Protein AF-A0A1F3E3X4-F1 (afdb_monomer)

Structure (mmCIF, N/CA/C/O backbone):
data_AF-A0A1F3E3X4-F1
#
_entry.id   AF-A0A1F3E3X4-F1
#
loop_
_atom_site.group_PDB
_atom_site.id
_atom_site.type_symbol
_atom_site.label_atom_id
_atom_site.label_alt_id
_atom_site.label_comp_id
_atom_site.label_asym_id
_atom_site.label_entity_id
_atom_site.label_seq_id
_atom_site.pdbx_PDB_ins_code
_atom_site.Cartn_x
_atom_site.Cartn_y
_atom_site.Cartn_z
_atom_site.occupancy
_atom_site.B_iso_or_equiv
_atom_site.auth_seq_id
_atom_site.auth_comp_id
_atom_site.auth_asym_id
_atom_site.auth_atom_id
_atom_site.pdbx_PDB_model_num
ATOM 1 N N . MET A 1 1 ? -27.589 -18.736 12.917 1.00 36.03 1 MET A N 1
ATOM 2 C CA . MET A 1 1 ? -27.464 -18.218 14.296 1.00 36.03 1 MET A CA 1
ATOM 3 C C . MET A 1 1 ? -26.265 -17.295 14.308 1.00 36.03 1 MET A C 1
ATOM 5 O O . MET A 1 1 ? -25.183 -17.767 13.991 1.00 36.03 1 MET A O 1
ATOM 9 N N . LYS A 1 2 ? -26.449 -15.995 14.564 1.00 39.72 2 LYS A N 1
ATOM 10 C CA . LYS A 1 2 ? -25.313 -15.118 14.864 1.00 39.72 2 LYS A CA 1
ATOM 11 C C . LYS A 1 2 ? -24.819 -15.546 16.242 1.00 39.72 2 LYS A C 1
ATOM 13 O O . LYS A 1 2 ? -25.616 -15.547 17.173 1.00 39.72 2 LYS A O 1
ATOM 18 N N . ALA A 1 3 ? -23.585 -16.025 16.343 1.00 43.12 3 ALA A N 1
ATOM 19 C CA . ALA A 1 3 ? -22.965 -16.178 17.647 1.00 43.12 3 ALA A CA 1
ATOM 20 C C . ALA A 1 3 ? -22.814 -14.764 18.213 1.00 43.12 3 ALA A C 1
ATOM 22 O O . ALA A 1 3 ? -22.179 -13.919 17.580 1.00 43.12 3 ALA A O 1
ATOM 23 N N . ASP A 1 4 ? -23.469 -14.491 19.338 1.00 48.97 4 ASP A N 1
ATOM 24 C CA . ASP A 1 4 ? -23.281 -13.240 20.059 1.00 48.97 4 ASP A CA 1
ATOM 25 C C . ASP A 1 4 ? -21.804 -13.159 20.463 1.00 48.97 4 ASP A C 1
ATOM 27 O O . ASP A 1 4 ? -21.292 -14.023 21.180 1.00 48.97 4 ASP A O 1
ATOM 31 N N . LEU A 1 5 ? -21.100 -12.158 19.928 1.00 51.53 5 LEU A N 1
ATOM 32 C CA . LEU A 1 5 ? -19.709 -11.888 20.276 1.00 51.53 5 LEU A CA 1
ATOM 33 C C . LEU A 1 5 ? -19.621 -11.648 21.795 1.00 51.53 5 LEU A C 1
ATOM 35 O O . LEU A 1 5 ? -20.484 -10.960 22.351 1.00 51.53 5 LEU A O 1
ATOM 39 N N . PRO A 1 6 ? -18.614 -12.204 22.492 1.00 56.31 6 PRO A N 1
ATOM 40 C CA . PRO A 1 6 ? -18.482 -12.016 23.929 1.00 56.31 6 PRO A CA 1
ATOM 41 C C . PRO A 1 6 ? -18.397 -10.522 24.269 1.00 56.31 6 PRO A C 1
ATOM 43 O O . PRO A 1 6 ? -17.743 -9.750 23.572 1.00 56.31 6 PRO A O 1
ATOM 46 N N . ILE A 1 7 ? -19.039 -10.141 25.379 1.00 54.72 7 ILE A N 1
ATOM 47 C CA . ILE A 1 7 ? -19.334 -8.761 25.822 1.00 54.72 7 ILE A CA 1
ATOM 48 C C . ILE A 1 7 ? -18.086 -7.850 25.965 1.00 54.72 7 ILE A C 1
ATOM 50 O O . ILE A 1 7 ? -18.237 -6.654 26.166 1.00 54.72 7 ILE A O 1
ATOM 54 N N . ASN A 1 8 ? -16.863 -8.368 25.800 1.00 57.41 8 ASN A N 1
ATOM 55 C CA . ASN A 1 8 ? -15.607 -7.606 25.800 1.00 57.41 8 ASN A CA 1
ATOM 56 C C . ASN A 1 8 ? -14.571 -8.192 24.815 1.00 57.41 8 ASN A C 1
ATOM 58 O O . ASN A 1 8 ? -13.443 -8.502 25.206 1.00 57.41 8 ASN A O 1
ATOM 62 N N . PHE A 1 9 ? -14.941 -8.414 23.552 1.00 67.38 9 PHE A N 1
ATOM 63 C CA . PHE A 1 9 ? -13.956 -8.778 22.532 1.00 67.38 9 PHE A CA 1
ATOM 64 C C . PHE A 1 9 ? -13.091 -7.561 22.157 1.00 67.38 9 PHE A C 1
ATOM 66 O O . PHE A 1 9 ? -13.622 -6.490 21.870 1.00 67.38 9 PHE A O 1
ATOM 73 N N . VAL A 1 10 ? -11.763 -7.730 22.172 1.00 73.56 10 VAL A N 1
ATOM 74 C CA . VAL A 1 10 ? -10.796 -6.699 21.774 1.00 73.56 10 VAL A CA 1
ATOM 75 C C . VAL A 1 10 ? -9.805 -7.289 20.779 1.00 73.56 10 VAL A C 1
ATOM 77 O O . VAL A 1 10 ? -9.118 -8.258 21.113 1.00 73.56 10 VAL A O 1
ATOM 80 N N . LEU A 1 11 ? -9.682 -6.681 19.595 1.00 77.31 11 LEU A N 1
ATOM 81 C CA . LEU A 1 11 ? -8.619 -7.014 18.644 1.00 77.31 11 LEU A CA 1
ATOM 82 C C . LEU A 1 11 ? -7.262 -6.673 19.276 1.00 77.31 11 LEU A C 1
ATOM 84 O O . LEU A 1 11 ? -6.931 -5.508 19.493 1.00 77.31 11 LEU A O 1
ATOM 88 N N . LYS A 1 12 ? -6.472 -7.696 19.605 1.00 74.94 12 LYS A N 1
ATOM 89 C CA . LYS A 1 12 ? -5.138 -7.527 20.196 1.00 74.94 12 LYS A CA 1
ATOM 90 C C . LYS A 1 12 ? -4.088 -7.444 19.099 1.00 74.94 12 LYS A C 1
ATOM 92 O O . LYS A 1 12 ? -3.428 -8.432 18.798 1.00 74.94 12 LYS A O 1
ATOM 97 N N . ILE A 1 13 ? -3.925 -6.255 18.532 1.00 83.19 13 ILE A N 1
ATOM 98 C CA . ILE A 1 13 ? -2.833 -5.959 17.606 1.00 83.19 13 ILE A CA 1
ATOM 99 C C . ILE A 1 13 ? -1.936 -4.912 18.256 1.00 83.19 13 ILE A C 1
ATOM 101 O O . ILE A 1 13 ? -2.349 -3.776 18.472 1.00 83.19 13 ILE A O 1
ATOM 105 N N . SER A 1 14 ? -0.718 -5.315 18.616 1.00 77.31 14 SER A N 1
ATOM 106 C CA . SER A 1 14 ? 0.251 -4.440 19.286 1.00 77.31 14 SER A CA 1
ATOM 107 C C . SER A 1 14 ? 1.382 -4.005 18.360 1.00 77.31 14 SER A C 1
ATOM 109 O O . SER A 1 14 ? 1.980 -2.946 18.557 1.00 77.31 14 SER A O 1
ATOM 111 N N . LYS A 1 15 ? 1.680 -4.825 17.349 1.00 90.75 15 LYS A N 1
ATOM 112 C CA . LYS A 1 15 ? 2.747 -4.626 16.373 1.00 90.75 15 LYS A CA 1
ATOM 113 C C . LYS A 1 15 ? 2.302 -5.110 14.999 1.00 90.75 15 LYS A C 1
ATOM 115 O O . LYS A 1 15 ? 1.415 -5.949 14.880 1.00 90.75 15 LYS A O 1
ATOM 120 N N . ILE A 1 16 ? 2.983 -4.634 13.961 1.00 94.88 16 ILE A N 1
ATOM 121 C CA . ILE A 1 16 ? 2.741 -5.063 12.576 1.00 94.88 16 ILE A CA 1
ATOM 122 C C . ILE A 1 16 ? 3.018 -6.573 12.422 1.00 94.88 16 ILE A C 1
ATOM 124 O O . ILE A 1 16 ? 2.284 -7.291 11.757 1.00 94.88 16 ILE A O 1
ATOM 128 N N . GLU A 1 17 ? 4.038 -7.117 13.091 1.00 94.31 17 GLU A N 1
ATOM 129 C CA . GLU A 1 17 ? 4.324 -8.560 13.018 1.00 94.31 17 GLU A CA 1
ATOM 130 C C . GLU A 1 17 ? 3.209 -9.473 13.573 1.00 94.31 17 GLU A C 1
ATOM 132 O O . GLU A 1 17 ? 3.182 -10.664 13.249 1.00 94.31 17 GLU A O 1
ATOM 137 N N . ASP A 1 18 ? 2.279 -8.938 14.372 1.00 90.69 18 ASP A N 1
ATOM 138 C CA . ASP A 1 18 ? 1.168 -9.712 14.943 1.00 90.69 18 ASP A CA 1
ATOM 139 C C . ASP A 1 18 ? 0.136 -10.096 13.865 1.00 90.69 18 ASP A C 1
ATOM 141 O O . ASP A 1 18 ? -0.554 -11.107 13.999 1.00 90.69 18 ASP A O 1
ATOM 145 N N . GLY A 1 19 ? 0.055 -9.305 12.788 1.00 91.00 19 GLY A N 1
ATOM 146 C CA . GLY A 1 19 ? -1.008 -9.359 11.787 1.00 91.00 19 GLY A CA 1
ATOM 147 C C . GLY A 1 19 ? -0.568 -9.720 10.367 1.00 91.00 19 GLY A C 1
ATOM 148 O O . GLY A 1 19 ? -1.348 -9.545 9.436 1.00 91.00 19 GLY A O 1
ATOM 149 N N . LEU A 1 20 ? 0.675 -10.163 10.153 1.00 95.25 20 LEU A N 1
ATOM 150 C CA . LEU A 1 20 ? 1.173 -10.400 8.790 1.00 95.25 20 LEU A CA 1
ATOM 151 C C . LEU A 1 20 ? 0.332 -11.448 8.041 1.00 95.25 20 LEU A C 1
ATOM 153 O O . LEU A 1 20 ? -0.065 -12.442 8.660 1.00 95.25 20 LEU A O 1
ATOM 157 N N . PRO A 1 21 ? 0.105 -11.272 6.725 1.00 96.19 21 PRO A N 1
ATOM 158 C CA . PRO A 1 21 ? -0.721 -12.187 5.955 1.00 96.19 21 PRO A CA 1
ATOM 159 C C . PRO A 1 21 ? -0.115 -13.587 5.902 1.00 96.19 21 PRO A C 1
ATOM 161 O O . PRO A 1 21 ? 1.104 -13.761 5.807 1.00 96.19 21 PRO A O 1
ATOM 164 N N . LYS A 1 22 ? -0.975 -14.599 5.890 1.00 95.12 22 LYS A N 1
ATOM 165 C CA . LYS A 1 22 ? -0.607 -15.972 5.561 1.00 95.12 22 LYS A CA 1
ATOM 166 C C . LYS A 1 22 ? -0.799 -16.197 4.065 1.00 95.12 22 LYS A C 1
ATOM 168 O O . LYS A 1 22 ? -1.782 -15.771 3.470 1.00 95.12 22 LYS A O 1
ATOM 173 N N . THR A 1 23 ? 0.159 -16.876 3.444 1.00 92.38 23 THR A N 1
ATOM 174 C CA . THR A 1 23 ? 0.123 -17.231 2.020 1.00 92.38 23 THR A CA 1
ATOM 175 C C . THR A 1 23 ? 0.889 -18.526 1.770 1.00 92.38 23 THR A C 1
ATOM 177 O O . THR A 1 23 ? 1.570 -19.042 2.657 1.00 92.38 23 THR A O 1
ATOM 180 N N . LYS A 1 24 ? 0.747 -19.080 0.565 1.00 88.62 24 LYS A N 1
ATOM 181 C CA . LYS A 1 24 ? 1.481 -20.271 0.115 1.00 88.62 24 LYS A CA 1
ATOM 182 C C . LYS A 1 24 ? 2.910 -19.948 -0.323 1.00 88.62 24 LYS A C 1
ATOM 184 O O . LYS A 1 24 ? 3.743 -20.850 -0.353 1.00 88.62 24 LYS A O 1
ATOM 189 N N . PHE A 1 25 ? 3.182 -18.696 -0.683 1.00 85.00 25 PHE A N 1
ATOM 190 C CA . PHE A 1 25 ? 4.500 -18.257 -1.130 1.00 85.00 25 PHE A CA 1
ATOM 191 C C . PHE A 1 25 ? 5.390 -17.938 0.071 1.00 85.00 25 PHE A C 1
ATOM 193 O O . PHE A 1 25 ? 4.921 -17.448 1.094 1.00 85.00 25 PHE A O 1
ATOM 200 N N . THR A 1 26 ? 6.681 -18.235 -0.035 1.00 88.50 26 THR A N 1
ATOM 201 C CA . THR A 1 26 ? 7.661 -17.873 0.997 1.00 88.50 26 THR A CA 1
ATOM 202 C C . THR A 1 26 ? 8.659 -16.913 0.376 1.00 88.50 26 THR A C 1
ATOM 204 O O . THR A 1 26 ? 9.641 -17.331 -0.227 1.00 88.50 26 THR A O 1
ATOM 207 N N . HIS A 1 27 ? 8.360 -15.626 0.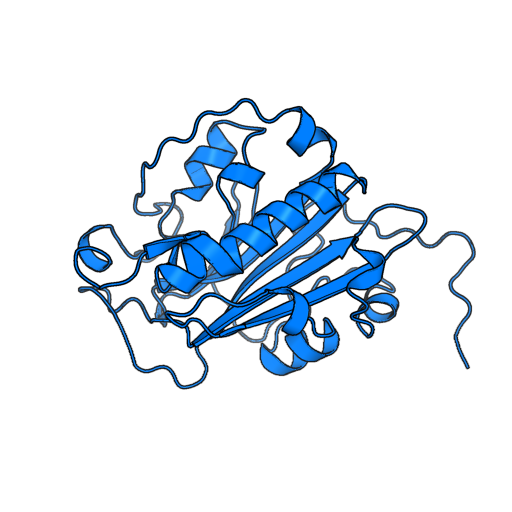498 1.00 96.12 27 HIS A N 1
ATOM 208 C CA . HIS A 1 27 ? 9.183 -14.526 0.011 1.00 96.12 27 HIS A CA 1
ATOM 209 C C . HIS A 1 27 ? 9.832 -13.776 1.178 1.00 96.12 27 HIS A C 1
ATOM 211 O O . HIS A 1 27 ? 9.460 -13.960 2.342 1.00 96.12 27 HIS A O 1
ATOM 217 N N . GLN A 1 28 ? 10.847 -12.964 0.882 1.00 97.44 28 GLN A N 1
ATOM 218 C CA . GLN A 1 28 ? 11.591 -12.248 1.912 1.00 97.44 28 GLN A CA 1
ATOM 219 C C . GLN A 1 28 ? 10.684 -11.219 2.596 1.00 97.44 28 GLN A C 1
ATOM 221 O O . GLN A 1 28 ? 10.235 -10.270 1.960 1.00 97.44 28 GLN A O 1
ATOM 226 N N . ILE A 1 29 ? 10.471 -11.360 3.907 1.00 97.75 29 ILE A N 1
ATOM 227 C CA . ILE A 1 29 ? 9.815 -10.320 4.706 1.00 97.75 29 ILE A CA 1
ATOM 228 C C . ILE A 1 29 ? 10.873 -9.343 5.209 1.00 97.75 29 ILE A C 1
ATOM 230 O O . ILE A 1 29 ? 11.831 -9.744 5.874 1.00 97.75 29 ILE A O 1
ATOM 234 N N . VAL A 1 30 ? 10.683 -8.058 4.919 1.00 98.38 30 VAL A N 1
ATOM 235 C CA . VAL A 1 30 ? 11.562 -6.978 5.377 1.00 98.38 30 VAL A CA 1
ATOM 236 C C . VAL A 1 30 ? 10.795 -6.023 6.272 1.00 98.38 30 VAL A C 1
ATOM 238 O O . VAL A 1 30 ? 9.641 -5.681 6.006 1.00 98.38 30 VAL A O 1
ATOM 241 N N . LYS A 1 31 ? 11.447 -5.612 7.363 1.00 98.38 31 LYS A N 1
ATOM 242 C CA . LYS A 1 31 ? 10.890 -4.731 8.384 1.00 98.38 31 LYS A CA 1
ATOM 243 C C . LYS A 1 31 ? 11.595 -3.382 8.370 1.00 98.38 31 LYS A C 1
ATOM 245 O O . LYS A 1 31 ? 12.814 -3.322 8.500 1.00 98.38 31 LYS A O 1
ATOM 250 N N . TYR A 1 32 ? 10.788 -2.334 8.296 1.00 98.56 32 TYR A N 1
ATOM 251 C CA . TYR A 1 32 ? 11.182 -0.936 8.418 1.00 98.56 32 TYR A CA 1
ATOM 252 C C . TYR A 1 32 ? 10.574 -0.346 9.693 1.00 98.56 32 TYR A C 1
ATOM 254 O O . TYR A 1 32 ? 9.894 -1.043 10.455 1.00 98.56 32 TYR A O 1
ATOM 262 N N . GLU A 1 33 ? 10.802 0.941 9.946 1.00 98.00 33 GLU A N 1
ATOM 263 C CA . GLU A 1 33 ? 10.274 1.605 11.137 1.00 98.00 33 GLU A CA 1
ATOM 264 C C . GLU A 1 33 ? 8.741 1.680 11.121 1.00 98.00 33 GLU A C 1
ATOM 266 O O . GLU A 1 33 ? 8.094 1.421 12.135 1.00 98.00 33 GLU A O 1
ATOM 271 N N . GLY A 1 34 ? 8.158 2.027 9.969 1.00 97.81 34 GLY A N 1
ATOM 272 C CA . GLY A 1 34 ? 6.717 2.269 9.842 1.00 97.81 34 GLY A CA 1
ATOM 273 C C . GLY A 1 34 ? 5.907 1.144 9.199 1.00 97.81 34 GLY A C 1
ATOM 274 O O . GLY A 1 34 ? 4.682 1.162 9.282 1.00 97.81 34 GLY A O 1
ATOM 275 N N . PHE A 1 35 ? 6.554 0.187 8.535 1.00 98.75 35 PHE A N 1
ATOM 276 C CA . PHE A 1 35 ? 5.870 -0.837 7.746 1.00 98.75 35 PHE A CA 1
ATOM 277 C C . PHE A 1 35 ? 6.712 -2.106 7.591 1.00 98.75 35 PHE A C 1
ATOM 279 O O . PHE A 1 35 ? 7.911 -2.127 7.873 1.00 98.75 35 PHE A O 1
ATOM 286 N N . GLN A 1 36 ? 6.070 -3.173 7.130 1.00 98.75 36 GLN A N 1
ATOM 287 C CA . GLN A 1 36 ? 6.730 -4.385 6.651 1.00 98.75 36 GLN A CA 1
ATOM 288 C C . GLN A 1 36 ? 6.250 -4.701 5.238 1.00 98.75 36 GLN A C 1
ATOM 290 O O . GLN A 1 36 ? 5.148 -4.302 4.860 1.00 98.75 36 GLN A O 1
ATOM 295 N N . LEU A 1 37 ? 7.055 -5.425 4.467 1.00 98.56 37 LEU A N 1
ATOM 296 C CA . LEU A 1 37 ? 6.663 -5.937 3.155 1.00 98.56 37 LEU A CA 1
ATOM 297 C C . LEU A 1 37 ? 7.163 -7.362 2.940 1.00 98.56 37 LEU A C 1
ATOM 299 O O . LEU A 1 37 ? 8.153 -7.757 3.550 1.00 98.56 37 LEU A O 1
ATOM 303 N N . SER A 1 38 ? 6.488 -8.103 2.064 1.00 98.31 38 SER A N 1
ATOM 304 C CA . SER A 1 38 ? 6.972 -9.358 1.470 1.00 98.31 38 SER A CA 1
ATOM 305 C C . SER A 1 38 ? 7.469 -9.064 0.064 1.00 98.31 38 SER A C 1
ATOM 307 O O . SER A 1 38 ? 6.679 -8.5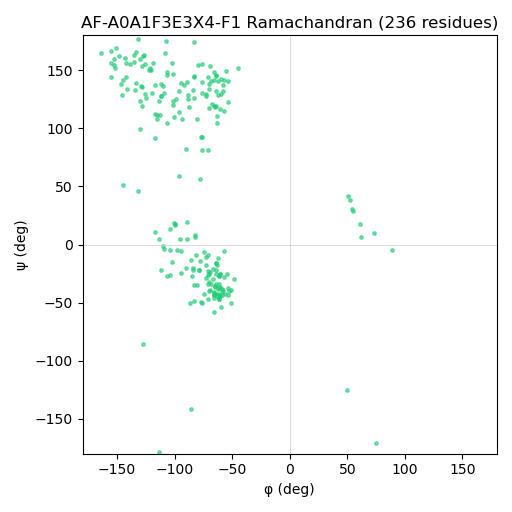75 -0.737 1.00 98.31 38 SER A O 1
ATOM 309 N N . TYR A 1 39 ? 8.743 -9.315 -0.240 1.00 98.44 39 TYR A N 1
ATOM 310 C CA . TYR A 1 39 ? 9.352 -8.958 -1.523 1.00 98.44 39 TYR A CA 1
ATOM 311 C C . TYR A 1 39 ? 9.427 -10.126 -2.505 1.00 98.44 39 TYR A C 1
ATOM 313 O O . TYR A 1 39 ? 10.023 -11.159 -2.204 1.00 98.44 39 TYR A O 1
ATOM 321 N N . ASN A 1 40 ? 8.877 -9.921 -3.698 1.00 97.38 40 ASN A N 1
ATOM 322 C CA . ASN A 1 40 ? 8.823 -10.895 -4.774 1.00 97.38 40 ASN A CA 1
ATOM 323 C C . ASN A 1 40 ? 9.805 -10.513 -5.885 1.00 97.38 40 ASN A C 1
ATOM 325 O O . ASN A 1 40 ? 9.536 -9.604 -6.675 1.00 97.38 40 ASN A O 1
ATOM 329 N N . GLU A 1 41 ? 10.927 -11.232 -5.935 1.00 96.69 41 GLU A N 1
ATOM 330 C CA . GLU A 1 41 ? 11.995 -11.032 -6.921 1.00 96.69 41 GLU A CA 1
ATOM 331 C C . GLU A 1 41 ? 11.484 -11.202 -8.359 1.00 96.69 41 GLU A C 1
ATOM 333 O O . GLU A 1 41 ? 11.775 -10.367 -9.205 1.00 96.69 41 GLU A O 1
ATOM 338 N N . GLU A 1 42 ? 10.624 -12.192 -8.635 1.00 95.56 42 GLU A N 1
ATOM 339 C CA . GLU A 1 42 ? 10.104 -12.441 -9.993 1.00 95.56 42 GLU A CA 1
ATOM 340 C C . GLU A 1 42 ? 9.324 -11.251 -10.570 1.00 95.56 42 GLU A C 1
ATOM 342 O O . GLU A 1 42 ? 9.194 -11.111 -11.787 1.00 95.56 42 GLU A O 1
ATOM 347 N N . ASN A 1 43 ? 8.767 -10.406 -9.701 1.00 97.31 43 ASN A N 1
ATOM 348 C CA . ASN A 1 43 ? 8.007 -9.227 -10.098 1.00 97.31 43 ASN A CA 1
ATOM 349 C C . ASN A 1 43 ? 8.743 -7.911 -9.806 1.00 97.31 43 ASN A C 1
ATOM 351 O O . ASN A 1 43 ? 8.211 -6.847 -10.143 1.00 97.31 43 ASN A O 1
ATOM 355 N N . GLU A 1 44 ? 9.921 -7.963 -9.178 1.00 98.12 44 GLU A N 1
ATOM 356 C CA . GLU A 1 44 ? 10.697 -6.810 -8.705 1.00 98.12 44 GLU A CA 1
ATOM 357 C C . GLU A 1 44 ? 9.910 -5.861 -7.774 1.00 98.12 44 GLU A C 1
ATOM 359 O O . GLU A 1 44 ? 10.158 -4.652 -7.723 1.00 98.12 44 GLU A O 1
ATOM 364 N N . GLN A 1 45 ? 8.934 -6.392 -7.027 1.00 98.31 45 GLN A N 1
ATOM 365 C CA . GLN A 1 45 ? 7.956 -5.632 -6.233 1.00 98.31 45 GLN A CA 1
ATOM 366 C C . GLN A 1 45 ? 7.535 -6.389 -4.973 1.00 98.31 45 GLN A C 1
ATOM 368 O O . GLN A 1 45 ? 7.674 -7.605 -4.891 1.00 98.31 45 GLN A O 1
ATOM 373 N N . ALA A 1 46 ? 6.945 -5.690 -4.001 1.00 98.38 46 ALA A N 1
ATOM 374 C CA . ALA A 1 46 ? 6.307 -6.368 -2.880 1.00 98.38 46 ALA A CA 1
ATOM 375 C C . ALA A 1 46 ? 5.036 -7.131 -3.308 1.00 98.38 46 ALA A C 1
ATOM 377 O O . ALA A 1 46 ? 4.238 -6.608 -4.082 1.00 98.38 46 ALA A O 1
ATOM 378 N N . ASP A 1 47 ? 4.802 -8.322 -2.749 1.00 98.19 47 ASP A N 1
ATOM 379 C CA . ASP A 1 47 ? 3.505 -9.015 -2.814 1.00 98.19 47 ASP A CA 1
ATOM 380 C C . ASP A 1 47 ? 2.433 -8.236 -2.043 1.00 98.19 47 ASP A C 1
ATOM 382 O O . ASP A 1 47 ? 1.293 -8.073 -2.476 1.00 98.19 47 ASP A O 1
ATOM 386 N N . TRP A 1 48 ? 2.826 -7.761 -0.863 1.00 98.50 48 TRP A N 1
ATOM 387 C CA . TRP A 1 48 ? 2.025 -6.962 0.043 1.00 98.50 48 TRP A CA 1
ATOM 388 C C . TRP A 1 48 ? 2.942 -6.133 0.936 1.00 98.50 48 TRP A C 1
ATOM 390 O O . TRP A 1 48 ? 4.093 -6.481 1.206 1.00 98.50 48 TRP A O 1
ATOM 400 N N . THR A 1 49 ? 2.382 -5.046 1.436 1.00 98.88 49 THR A N 1
ATOM 401 C CA . THR A 1 49 ? 2.909 -4.222 2.517 1.00 98.88 49 THR A CA 1
ATOM 402 C C . THR A 1 49 ? 1.884 -4.201 3.645 1.00 98.88 49 THR A C 1
ATOM 404 O O . THR A 1 49 ? 0.688 -4.339 3.383 1.00 98.88 49 THR A O 1
ATOM 407 N N . ALA A 1 50 ? 2.340 -4.059 4.885 1.00 98.75 50 ALA A N 1
ATOM 408 C CA . ALA A 1 50 ? 1.505 -3.980 6.076 1.00 98.75 50 ALA A CA 1
ATOM 409 C C . ALA A 1 50 ? 1.986 -2.838 6.975 1.00 98.75 50 ALA A C 1
ATOM 411 O O . ALA A 1 50 ? 3.184 -2.723 7.248 1.00 98.75 50 ALA A O 1
ATOM 412 N N . TYR A 1 51 ? 1.062 -2.005 7.450 1.00 98.62 51 TYR A N 1
ATOM 413 C CA . TYR A 1 51 ? 1.368 -0.915 8.373 1.00 98.62 51 TYR A CA 1
ATOM 414 C C . TYR A 1 51 ? 0.177 -0.550 9.257 1.00 98.62 51 TYR A C 1
ATOM 416 O O . TYR A 1 51 ? -0.974 -0.844 8.935 1.00 98.62 51 TYR A O 1
ATOM 424 N N . ILE A 1 52 ? 0.469 0.105 10.381 1.00 97.88 52 ILE A N 1
ATOM 425 C CA . ILE A 1 52 ? -0.540 0.666 11.282 1.00 97.88 52 ILE A CA 1
ATOM 426 C C . ILE A 1 52 ? -0.488 2.184 11.162 1.00 97.88 52 ILE A C 1
ATOM 428 O O . ILE A 1 52 ? 0.580 2.783 11.278 1.00 97.88 52 ILE A O 1
ATOM 432 N N . LEU A 1 53 ? -1.647 2.804 10.963 1.00 97.69 53 LEU A N 1
ATOM 433 C CA . LEU A 1 53 ? -1.802 4.249 10.907 1.00 97.69 53 LEU A CA 1
ATOM 434 C C . LEU A 1 53 ? -2.700 4.709 12.053 1.00 97.69 53 LEU A C 1
ATOM 436 O O . LEU A 1 53 ? -3.894 4.416 12.075 1.00 97.69 53 LEU A O 1
ATOM 440 N N . THR A 1 54 ? -2.121 5.438 13.005 1.00 97.06 54 THR A N 1
ATOM 441 C CA . THR A 1 54 ? -2.853 5.929 14.180 1.00 97.06 54 THR A CA 1
ATOM 442 C C . THR A 1 54 ? -3.204 7.405 14.059 1.00 97.06 54 THR A C 1
ATOM 444 O O . THR A 1 54 ? -2.502 8.197 13.420 1.00 97.06 54 THR A O 1
ATOM 447 N N . LYS A 1 55 ? -4.237 7.826 14.784 1.00 96.75 55 LYS A N 1
ATOM 448 C CA . LYS A 1 55 ? -4.590 9.236 14.961 1.00 96.75 55 LYS A CA 1
ATOM 449 C C . LYS A 1 55 ? -3.419 10.074 15.466 1.00 96.75 55 LYS A C 1
ATOM 451 O O . LYS A 1 55 ? -3.253 11.226 15.059 1.00 96.75 55 LYS A O 1
ATOM 456 N N . GLN A 1 56 ? -2.603 9.512 16.358 1.00 96.62 56 GLN A N 1
ATOM 457 C CA . GLN A 1 56 ? -1.437 10.201 16.905 1.00 96.62 56 GLN A CA 1
ATOM 458 C C . GLN A 1 56 ? -0.345 10.398 15.846 1.00 96.62 56 GLN A C 1
ATOM 460 O O . GLN A 1 56 ? 0.250 11.474 15.787 1.00 96.62 56 GLN A O 1
ATOM 465 N N . MET A 1 57 ? -0.124 9.408 14.978 1.00 97.25 57 MET A N 1
ATOM 466 C CA . MET A 1 57 ? 0.779 9.528 13.830 1.00 97.25 57 MET A CA 1
ATOM 467 C C . MET A 1 57 ? 0.317 10.631 12.870 1.00 97.25 57 MET A C 1
ATOM 469 O O . MET A 1 57 ? 1.121 11.476 12.479 1.00 97.25 57 MET A O 1
ATOM 473 N N . ILE A 1 58 ? -0.986 10.717 12.572 1.00 97.19 58 ILE A N 1
ATOM 474 C CA . ILE A 1 58 ? -1.510 11.817 11.747 1.00 97.19 58 ILE A CA 1
ATOM 475 C C . ILE A 1 58 ? -1.266 13.178 12.412 1.00 97.19 58 ILE A C 1
ATOM 477 O O . ILE A 1 58 ? -0.748 14.091 11.768 1.00 97.19 58 ILE A O 1
ATOM 481 N N . LYS A 1 59 ? -1.556 13.318 13.712 1.00 96.19 59 LYS A N 1
ATOM 482 C CA . LYS A 1 59 ? -1.317 14.569 14.457 1.00 96.19 59 LYS A CA 1
ATOM 483 C C . LYS A 1 59 ? 0.157 14.979 14.497 1.00 96.19 59 LYS A C 1
ATOM 485 O O . LYS A 1 59 ? 0.452 16.170 14.464 1.00 96.19 59 LYS A O 1
ATOM 490 N N . ASN A 1 60 ? 1.069 14.012 14.534 1.00 94.75 60 ASN A N 1
ATOM 491 C CA . ASN A 1 60 ? 2.513 14.235 14.606 1.00 94.75 60 ASN A CA 1
ATOM 492 C C . ASN A 1 60 ? 3.185 14.357 13.224 1.00 94.75 60 ASN A C 1
ATOM 494 O O . ASN A 1 60 ? 4.398 14.200 13.118 1.00 94.75 60 ASN A O 1
ATOM 498 N N . SER A 1 61 ? 2.425 14.645 12.164 1.00 92.62 61 SER A N 1
ATOM 499 C CA . SER A 1 61 ? 2.915 14.689 10.782 1.00 92.62 61 SER A CA 1
ATOM 500 C C . SER A 1 61 ? 3.828 15.890 10.481 1.00 92.62 61 SER A C 1
ATOM 502 O O . SER A 1 61 ? 3.388 16.886 9.904 1.00 92.62 61 SER A O 1
ATOM 504 N N . THR A 1 62 ? 5.110 15.798 10.840 1.00 95.00 62 THR A N 1
ATOM 505 C CA . THR A 1 62 ? 6.095 16.892 10.733 1.00 95.00 62 THR A CA 1
ATOM 506 C C . THR A 1 62 ? 7.194 16.659 9.695 1.00 95.00 62 THR A C 1
ATOM 508 O O . THR A 1 62 ? 7.774 17.631 9.203 1.00 95.00 62 THR A O 1
ATOM 511 N N . ALA A 1 63 ? 7.465 15.407 9.316 1.00 96.12 63 ALA A N 1
ATOM 512 C CA . ALA A 1 63 ? 8.537 15.071 8.387 1.00 96.12 63 ALA A CA 1
ATOM 513 C C . ALA A 1 63 ? 8.297 15.662 6.987 1.00 96.12 63 ALA A C 1
ATOM 515 O O . ALA A 1 63 ? 7.167 15.766 6.486 1.00 96.12 63 ALA A O 1
ATOM 516 N N . LYS A 1 64 ? 9.396 16.054 6.335 1.00 95.00 64 LYS A N 1
ATOM 517 C CA . LYS A 1 64 ? 9.385 16.634 4.990 1.00 95.00 64 LYS A CA 1
ATOM 518 C C . LYS A 1 64 ? 9.669 15.570 3.943 1.00 95.00 64 LYS A C 1
ATOM 520 O O . LYS A 1 64 ? 10.651 14.841 4.041 1.00 95.00 64 LYS A O 1
ATOM 525 N N . ARG A 1 65 ? 8.833 15.553 2.906 1.00 95.44 65 ARG A N 1
ATOM 526 C CA . ARG A 1 65 ? 8.976 14.671 1.745 1.00 95.44 65 ARG A CA 1
ATOM 527 C C . ARG A 1 65 ? 10.337 14.886 1.074 1.00 95.44 65 ARG A C 1
ATOM 529 O O . ARG A 1 65 ? 10.711 16.031 0.832 1.00 95.44 65 ARG A O 1
ATOM 536 N N . LYS A 1 66 ? 11.050 13.794 0.780 1.00 90.00 66 LYS A N 1
ATOM 537 C CA . LYS A 1 66 ? 12.413 13.830 0.220 1.00 90.00 66 LYS A CA 1
ATOM 538 C C . LYS A 1 66 ? 12.496 13.510 -1.272 1.00 90.00 66 LYS A C 1
ATOM 540 O O . LYS A 1 66 ? 13.439 13.956 -1.915 1.00 90.00 66 LYS A O 1
ATOM 545 N N . ASP A 1 67 ? 11.544 12.745 -1.815 1.00 95.00 67 ASP A N 1
ATOM 546 C CA . ASP A 1 67 ? 11.537 12.319 -3.227 1.00 95.00 67 ASP A CA 1
ATOM 547 C C . ASP A 1 67 ? 12.836 11.610 -3.672 1.00 95.00 67 ASP A C 1
ATOM 549 O O . ASP A 1 67 ? 13.230 11.646 -4.838 1.00 95.00 67 ASP A O 1
ATOM 553 N N . ASN A 1 68 ? 13.493 10.917 -2.736 1.00 97.56 68 ASN A N 1
ATOM 554 C CA . ASN A 1 68 ? 14.777 10.234 -2.906 1.00 97.56 68 ASN A CA 1
ATOM 555 C C . ASN A 1 68 ? 14.607 8.736 -3.212 1.00 97.56 68 ASN A C 1
ATOM 557 O O . ASN A 1 68 ? 15.102 7.873 -2.481 1.00 97.56 68 ASN A O 1
ATOM 561 N N . PHE A 1 69 ? 13.910 8.442 -4.313 1.00 98.56 69 PHE A N 1
ATOM 562 C CA . PHE A 1 69 ? 13.723 7.077 -4.813 1.00 98.56 69 PHE A CA 1
ATOM 563 C C . PHE A 1 69 ? 15.067 6.364 -4.992 1.00 98.56 69 PHE A C 1
ATOM 565 O O . PHE A 1 69 ? 15.928 6.858 -5.730 1.00 98.56 69 PHE A O 1
ATOM 572 N N . ARG A 1 70 ? 15.252 5.221 -4.325 1.00 98.44 70 ARG A N 1
ATOM 573 C CA . ARG A 1 70 ? 16.528 4.490 -4.308 1.00 98.44 70 ARG A CA 1
ATOM 574 C C . ARG A 1 70 ? 16.329 2.994 -4.115 1.00 98.44 70 ARG A C 1
ATOM 576 O O . ARG A 1 70 ? 15.359 2.574 -3.493 1.00 98.44 70 ARG A O 1
ATOM 583 N N . GLU A 1 71 ? 17.265 2.218 -4.643 1.00 98.44 71 GLU A N 1
ATOM 584 C CA . GLU A 1 71 ? 17.323 0.771 -4.434 1.00 98.44 71 GLU A CA 1
ATOM 585 C C . GLU A 1 71 ? 17.345 0.435 -2.942 1.00 98.44 71 GLU A C 1
ATOM 587 O O . GLU A 1 71 ? 17.856 1.206 -2.117 1.00 98.44 71 GLU A O 1
ATOM 592 N N . ASP A 1 72 ? 16.787 -0.721 -2.607 1.00 98.25 72 ASP A N 1
ATOM 593 C CA . ASP A 1 72 ? 16.691 -1.173 -1.230 1.00 98.25 72 ASP A CA 1
ATOM 594 C C . ASP A 1 72 ? 17.766 -2.204 -0.902 1.00 98.25 72 ASP A C 1
ATOM 596 O O . ASP A 1 72 ? 17.711 -3.351 -1.332 1.00 98.25 72 ASP A O 1
ATOM 600 N N . LYS A 1 73 ? 18.733 -1.802 -0.078 1.00 97.50 73 LYS A N 1
ATOM 601 C CA . LYS A 1 73 ? 19.849 -2.667 0.327 1.00 97.50 73 LYS A CA 1
ATOM 602 C C . LYS A 1 73 ? 19.465 -3.740 1.348 1.00 97.50 73 LYS A C 1
ATOM 604 O O . LYS A 1 73 ? 20.318 -4.545 1.708 1.00 97.50 73 LYS A O 1
ATOM 609 N N . ASN A 1 74 ? 18.235 -3.719 1.862 1.00 97.75 74 ASN A N 1
ATOM 610 C CA . ASN A 1 74 ? 17.735 -4.754 2.765 1.00 97.75 74 ASN A CA 1
ATOM 611 C C . ASN A 1 74 ? 17.159 -5.951 2.002 1.00 97.75 74 ASN A C 1
ATOM 613 O O . ASN A 1 74 ? 16.934 -6.998 2.607 1.00 97.75 74 ASN A O 1
ATOM 617 N N . ILE A 1 75 ? 16.926 -5.812 0.696 1.00 98.19 75 ILE A N 1
ATOM 618 C CA . ILE A 1 75 ? 16.556 -6.918 -0.182 1.00 98.19 75 ILE A CA 1
ATOM 619 C C . ILE A 1 75 ? 17.813 -7.743 -0.480 1.00 98.19 75 ILE A C 1
ATOM 621 O O . ILE A 1 75 ? 18.864 -7.187 -0.787 1.00 98.19 75 ILE A O 1
ATOM 625 N N . ILE A 1 76 ? 17.722 -9.068 -0.311 1.00 96.62 76 ILE A N 1
ATOM 626 C CA . ILE A 1 76 ? 18.862 -9.995 -0.473 1.00 96.62 76 ILE A CA 1
ATOM 627 C C . ILE A 1 76 ? 19.300 -10.081 -1.938 1.00 96.62 76 ILE A C 1
ATOM 629 O O . ILE A 1 76 ? 20.481 -10.281 -2.224 1.00 96.62 76 ILE A O 1
ATOM 633 N N . THR A 1 77 ? 18.326 -9.976 -2.835 1.00 93.56 77 THR A N 1
ATOM 634 C CA . THR A 1 77 ? 18.478 -10.011 -4.287 1.00 93.56 77 THR A CA 1
ATOM 635 C C . THR A 1 77 ? 18.796 -8.598 -4.781 1.00 93.56 77 THR A C 1
ATOM 637 O O . THR A 1 77 ? 19.522 -7.850 -4.126 1.00 93.56 77 THR A O 1
ATOM 640 N N . GLU A 1 78 ? 18.252 -8.206 -5.926 1.00 92.62 78 GLU A N 1
ATOM 641 C CA . GLU A 1 78 ? 18.224 -6.815 -6.359 1.00 92.62 78 GLU A CA 1
ATOM 642 C C . GLU A 1 78 ? 16.805 -6.246 -6.241 1.00 92.62 78 GLU A C 1
ATOM 644 O O . GLU A 1 78 ? 15.867 -6.945 -5.847 1.00 92.62 78 GLU A O 1
ATOM 649 N N . THR A 1 79 ? 16.683 -4.946 -6.517 1.00 97.12 79 THR A N 1
ATOM 650 C CA . THR A 1 79 ? 15.392 -4.288 -6.706 1.00 97.12 79 THR A CA 1
ATOM 651 C C . THR A 1 79 ? 15.369 -3.536 -8.025 1.00 97.12 79 THR A C 1
ATOM 653 O O . THR A 1 79 ? 16.410 -3.102 -8.527 1.00 97.12 79 THR A O 1
ATOM 656 N N . ALA A 1 80 ? 14.170 -3.208 -8.499 1.00 97.88 80 ALA A N 1
ATOM 657 C CA . ALA A 1 80 ? 13.960 -2.142 -9.468 1.00 97.88 80 ALA A CA 1
ATOM 658 C C . ALA A 1 80 ? 14.754 -0.871 -9.108 1.00 97.88 80 ALA A C 1
ATOM 660 O O . ALA A 1 80 ? 14.974 -0.546 -7.938 1.00 97.88 80 ALA A O 1
ATOM 661 N N . ASN A 1 81 ? 15.123 -0.086 -10.116 1.00 98.12 81 ASN A N 1
ATOM 662 C CA . ASN A 1 81 ? 15.793 1.195 -9.931 1.00 98.12 81 ASN A CA 1
ATOM 663 C C . ASN A 1 81 ? 15.137 2.312 -10.758 1.00 98.12 81 ASN A C 1
ATOM 665 O O . ASN A 1 81 ? 14.191 2.127 -11.526 1.00 98.12 81 ASN A O 1
ATOM 669 N N . ASN A 1 82 ? 15.642 3.536 -10.597 1.00 98.12 82 ASN A N 1
ATOM 670 C CA . ASN A 1 82 ? 15.087 4.708 -11.277 1.00 98.12 82 ASN A CA 1
ATOM 671 C C . ASN A 1 82 ? 15.146 4.629 -12.812 1.00 98.12 82 ASN A C 1
ATOM 673 O O . ASN A 1 82 ? 14.337 5.279 -13.479 1.00 98.12 82 ASN A O 1
ATOM 677 N N . ASN A 1 83 ? 16.097 3.885 -13.386 1.00 98.50 83 ASN A N 1
ATOM 678 C CA . ASN A 1 83 ? 16.203 3.744 -14.835 1.00 98.50 83 ASN A CA 1
ATOM 679 C C . ASN A 1 83 ? 15.098 2.855 -15.404 1.00 98.50 83 ASN A C 1
ATOM 681 O O . ASN A 1 83 ? 14.683 3.116 -16.531 1.00 98.50 83 ASN A O 1
ATOM 685 N N . ASP A 1 84 ? 14.577 1.894 -14.637 1.00 98.62 84 ASP A N 1
ATOM 686 C CA . ASP A 1 84 ? 13.486 1.027 -15.096 1.00 98.62 84 ASP A CA 1
ATOM 687 C C . ASP A 1 84 ? 12.193 1.811 -15.342 1.00 98.62 84 ASP A C 1
ATOM 689 O O . ASP A 1 84 ? 11.471 1.585 -16.312 1.00 98.62 84 ASP A O 1
ATOM 693 N N . TYR A 1 85 ? 11.949 2.825 -14.511 1.00 98.62 85 TYR A N 1
ATOM 694 C CA . TYR A 1 85 ? 10.778 3.695 -14.616 1.00 98.62 85 TYR A CA 1
ATOM 695 C C . TYR A 1 85 ? 10.963 4.841 -15.616 1.00 98.62 85 TYR A C 1
ATOM 697 O O . TYR A 1 85 ? 9.985 5.426 -16.094 1.00 98.62 85 TYR A O 1
ATOM 705 N N . LYS A 1 86 ? 12.204 5.197 -15.959 1.00 98.12 86 LYS A N 1
ATOM 706 C CA . LYS A 1 86 ? 12.504 6.354 -16.807 1.00 98.12 86 LYS A CA 1
ATOM 707 C C . LYS A 1 86 ? 11.925 6.164 -18.212 1.00 98.12 86 LYS A C 1
ATOM 709 O O . LYS A 1 86 ? 12.348 5.287 -18.951 1.00 98.12 86 LYS A O 1
ATOM 714 N N . LYS A 1 87 ? 11.014 7.061 -18.613 1.00 97.75 87 LYS A N 1
ATOM 715 C CA . LYS A 1 87 ? 10.297 7.025 -19.909 1.00 97.75 87 LYS A CA 1
ATOM 716 C C . LYS A 1 87 ? 9.439 5.763 -20.129 1.00 97.75 87 LYS A C 1
ATOM 718 O O . LYS A 1 87 ? 9.037 5.515 -21.258 1.00 97.75 87 LYS A O 1
ATOM 723 N N . SER A 1 88 ? 9.120 5.016 -19.072 1.00 98.19 88 SER A N 1
ATOM 724 C CA . SER A 1 88 ? 8.249 3.832 -19.148 1.00 98.19 88 SER A CA 1
ATOM 725 C C . SER A 1 88 ? 6.774 4.175 -19.402 1.00 98.19 88 SER A C 1
ATOM 727 O O . SER A 1 88 ? 6.017 3.339 -19.879 1.00 98.19 88 SER A O 1
ATOM 729 N N . GLY A 1 89 ? 6.361 5.405 -19.071 1.00 98.06 89 GLY A N 1
ATOM 730 C CA . GLY A 1 89 ? 4.953 5.816 -19.044 1.00 98.06 89 GLY A CA 1
ATOM 731 C C . GLY A 1 89 ? 4.261 5.581 -17.695 1.00 98.06 89 GLY A C 1
ATOM 732 O O . GLY A 1 89 ? 3.134 6.040 -17.522 1.00 98.06 89 GLY A O 1
ATOM 733 N N . PHE A 1 90 ? 4.943 4.949 -16.736 1.00 98.75 90 PHE A N 1
ATOM 734 C CA . PHE A 1 90 ? 4.436 4.665 -15.394 1.00 98.75 90 PHE A CA 1
ATOM 735 C C . PHE A 1 90 ? 5.072 5.569 -14.339 1.00 98.75 90 PHE A C 1
ATOM 737 O O . PHE A 1 90 ? 6.238 5.965 -14.433 1.00 98.75 90 PHE A O 1
ATOM 744 N N . ASP A 1 91 ? 4.298 5.863 -13.300 1.00 98.69 91 ASP A N 1
ATOM 745 C CA . ASP A 1 91 ? 4.806 6.455 -12.074 1.00 98.69 91 ASP A CA 1
ATOM 746 C C . ASP A 1 91 ? 5.452 5.390 -11.180 1.00 98.69 91 ASP A C 1
ATOM 748 O O . ASP A 1 91 ? 5.073 4.219 -11.199 1.00 98.69 91 ASP A O 1
ATOM 752 N N . ARG A 1 92 ? 6.380 5.839 -10.329 1.00 98.69 92 ARG A N 1
ATOM 753 C CA . ARG A 1 92 ? 6.821 5.102 -9.135 1.00 98.69 92 ARG A CA 1
ATOM 754 C C . ARG A 1 92 ? 5.733 5.235 -8.068 1.00 98.69 92 ARG A C 1
ATOM 756 O O . ARG A 1 92 ? 5.771 6.149 -7.238 1.00 98.69 92 ARG A O 1
ATOM 763 N N . GLY A 1 93 ? 4.705 4.401 -8.187 1.00 98.62 93 GLY A N 1
ATOM 764 C CA . GLY A 1 93 ? 3.565 4.377 -7.281 1.00 98.62 93 GLY A CA 1
ATOM 765 C C . GLY A 1 93 ? 3.957 3.773 -5.942 1.00 98.62 93 GLY A C 1
ATOM 766 O O . GLY A 1 93 ? 4.533 2.692 -5.913 1.00 98.62 93 GLY A O 1
ATOM 767 N N . HIS A 1 94 ? 3.669 4.469 -4.844 1.00 98.88 94 HIS A N 1
ATOM 768 C CA . HIS A 1 94 ? 3.951 3.944 -3.509 1.00 98.88 94 HIS A CA 1
ATOM 769 C C . HIS A 1 94 ? 2.903 2.888 -3.129 1.00 98.88 94 HIS A C 1
ATOM 771 O O . HIS A 1 94 ? 1.708 3.094 -3.358 1.00 98.88 94 HIS A O 1
ATOM 777 N N . LEU A 1 95 ? 3.331 1.797 -2.490 1.00 98.88 95 LEU A N 1
ATOM 778 C CA . LEU A 1 95 ? 2.418 0.875 -1.805 1.00 98.88 95 LEU A CA 1
ATOM 779 C C . LEU A 1 95 ? 2.091 1.401 -0.395 1.00 98.88 95 LEU A C 1
ATOM 781 O O . LEU A 1 95 ? 0.921 1.560 -0.043 1.00 98.88 95 LEU A O 1
ATOM 785 N N . VAL A 1 96 ? 3.120 1.787 0.362 1.00 98.88 96 VAL A N 1
ATOM 786 C CA . VAL A 1 96 ? 3.012 2.556 1.609 1.00 98.88 96 VAL A CA 1
ATOM 787 C C . VAL A 1 96 ? 3.224 4.044 1.309 1.00 98.88 96 VAL A C 1
ATOM 789 O O . VAL A 1 96 ? 4.334 4.430 0.921 1.00 98.88 96 VAL A O 1
ATOM 792 N N . PRO A 1 97 ? 2.207 4.909 1.476 1.00 98.62 97 PRO A N 1
ATOM 793 C CA . PRO A 1 97 ? 2.301 6.310 1.079 1.00 98.62 97 PRO A CA 1
ATOM 794 C C . PRO A 1 97 ? 3.253 7.096 1.988 1.00 98.62 97 PRO A C 1
ATOM 796 O O . PRO A 1 97 ? 3.113 7.090 3.209 1.00 98.62 97 PRO A O 1
ATOM 799 N N . ALA A 1 98 ? 4.151 7.900 1.410 1.00 98.38 98 ALA A N 1
ATOM 800 C CA . ALA A 1 98 ? 5.046 8.770 2.189 1.00 98.38 98 ALA A CA 1
ATOM 801 C C . ALA A 1 98 ? 4.293 9.746 3.121 1.00 98.38 98 ALA A C 1
ATOM 803 O O . ALA A 1 98 ? 4.819 10.176 4.147 1.00 98.38 98 ALA A O 1
ATOM 804 N N . ALA A 1 99 ? 3.060 10.123 2.761 1.00 98.12 99 ALA A N 1
ATOM 805 C CA . ALA A 1 99 ? 2.218 11.000 3.571 1.00 98.12 99 ALA A CA 1
ATOM 806 C C . ALA A 1 99 ? 1.713 10.333 4.862 1.00 98.12 99 ALA A C 1
ATOM 808 O O . ALA A 1 99 ? 1.463 11.047 5.831 1.00 98.12 99 ALA A O 1
ATOM 809 N N . ASP A 1 100 ? 1.611 9.003 4.888 1.00 98.38 100 ASP A N 1
ATOM 810 C CA . ASP A 1 100 ? 1.171 8.228 6.054 1.00 98.38 100 ASP A CA 1
ATOM 811 C C . ASP A 1 100 ? 2.312 8.084 7.080 1.00 98.38 100 ASP A C 1
ATOM 813 O O . ASP A 1 100 ? 2.070 7.930 8.274 1.00 98.38 100 ASP A O 1
ATOM 817 N N . MET A 1 101 ? 3.564 8.232 6.630 1.00 98.38 101 MET A N 1
ATOM 818 C CA . MET A 1 101 ? 4.777 8.122 7.450 1.00 98.38 101 MET A CA 1
ATOM 819 C C . MET A 1 101 ? 5.355 9.474 7.886 1.00 98.38 101 MET A C 1
ATOM 821 O O . MET A 1 101 ? 6.493 9.560 8.335 1.00 98.38 101 MET A O 1
ATOM 825 N N . LYS A 1 102 ? 4.573 10.559 7.808 1.00 98.06 102 LYS A N 1
ATOM 826 C CA . LYS A 1 102 ? 5.014 11.912 8.198 1.00 98.06 102 LYS A CA 1
ATOM 827 C C . LYS A 1 102 ? 5.391 12.074 9.675 1.00 98.06 102 LYS A C 1
ATOM 829 O O . LYS A 1 102 ? 5.948 13.106 10.041 1.00 98.06 102 LYS A O 1
ATOM 834 N N . TRP A 1 103 ? 5.076 11.102 10.518 1.00 97.94 103 TRP A N 1
ATOM 835 C CA . TRP A 1 103 ? 5.376 11.119 11.946 1.00 97.94 103 TRP A CA 1
ATOM 836 C C . TRP A 1 103 ? 6.837 10.782 12.282 1.00 97.94 103 TRP A C 1
ATOM 838 O O . TRP A 1 103 ? 7.261 11.058 13.402 1.00 97.94 103 TRP A O 1
ATOM 848 N N . SER A 1 104 ? 7.608 10.232 11.335 1.00 98.19 104 SER A N 1
ATOM 849 C CA . SER A 1 104 ? 9.044 9.969 11.487 1.00 98.19 104 SER A CA 1
ATOM 850 C C . SER A 1 104 ? 9.794 10.258 10.186 1.00 98.19 104 SER A C 1
ATOM 852 O O . SER A 1 104 ? 9.383 9.851 9.100 1.00 98.19 104 SER A O 1
ATOM 854 N N . GLU A 1 105 ? 10.919 10.973 10.283 1.00 97.94 105 GLU A N 1
ATOM 855 C CA . GLU A 1 105 ? 11.764 11.254 9.118 1.00 97.94 105 GLU A CA 1
ATOM 856 C C . GLU A 1 105 ? 12.363 9.986 8.510 1.00 97.94 105 GLU A C 1
ATOM 858 O O . GLU A 1 105 ? 12.543 9.936 7.292 1.00 97.94 105 GLU A O 1
ATOM 863 N N . ASN A 1 106 ? 12.674 8.984 9.339 1.00 98.31 106 ASN A N 1
ATOM 864 C CA . ASN A 1 106 ? 13.235 7.722 8.878 1.00 98.31 106 ASN A CA 1
ATOM 865 C C . ASN A 1 106 ? 12.140 6.839 8.265 1.00 98.31 106 ASN A C 1
ATOM 867 O O . ASN A 1 106 ? 12.275 6.484 7.098 1.00 98.31 106 ASN A O 1
ATOM 871 N N . ALA A 1 107 ? 11.001 6.642 8.940 1.00 98.25 107 ALA A N 1
ATOM 872 C CA . ALA A 1 107 ? 9.857 5.936 8.349 1.00 98.25 107 ALA A CA 1
ATOM 873 C C . ALA A 1 107 ? 9.438 6.527 6.988 1.00 98.25 107 ALA A C 1
ATOM 875 O O . ALA A 1 107 ? 9.151 5.790 6.045 1.00 98.25 107 ALA A O 1
ATOM 876 N N . MET A 1 108 ? 9.443 7.859 6.841 1.00 98.44 108 MET A N 1
ATOM 877 C CA . MET A 1 108 ? 9.193 8.502 5.549 1.00 98.44 108 MET A CA 1
ATOM 878 C C . MET A 1 108 ? 10.291 8.213 4.522 1.00 98.44 108 MET A C 1
ATOM 880 O O . MET A 1 108 ? 9.974 7.934 3.367 1.00 98.44 108 MET A O 1
ATOM 884 N N . ASP A 1 109 ? 11.565 8.317 4.899 1.00 98.50 109 ASP A N 1
ATOM 885 C CA . ASP A 1 109 ? 12.697 8.047 4.007 1.00 98.50 109 ASP A CA 1
ATOM 886 C C . ASP A 1 109 ? 12.655 6.617 3.454 1.00 98.50 109 ASP A C 1
ATOM 888 O O . ASP A 1 109 ? 12.952 6.390 2.279 1.00 98.50 109 ASP A O 1
ATOM 892 N N . GLU A 1 110 ? 12.248 5.660 4.286 1.00 98.69 110 GLU A N 1
ATOM 893 C CA . GLU A 1 110 ? 12.098 4.246 3.938 1.00 98.69 110 GLU A CA 1
ATOM 894 C C . GLU A 1 110 ? 10.971 4.019 2.916 1.00 98.69 110 GLU A C 1
ATOM 896 O O . GLU A 1 110 ? 11.104 3.161 2.047 1.00 98.69 110 GLU A O 1
ATOM 901 N N . THR A 1 111 ?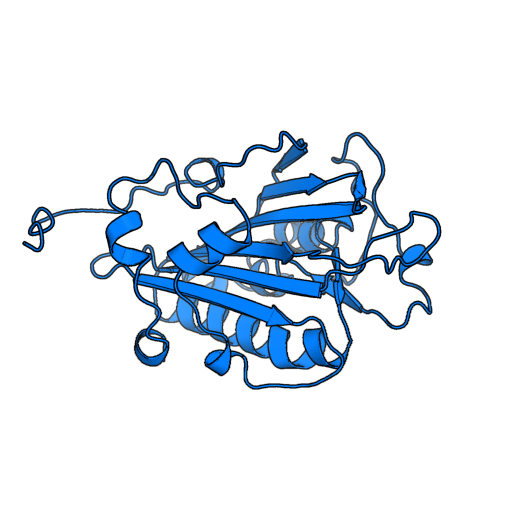 9.913 4.845 2.897 1.00 98.75 111 THR A N 1
ATOM 902 C CA . THR A 1 111 ? 8.868 4.730 1.854 1.00 98.75 111 THR A CA 1
ATOM 903 C C . THR A 1 111 ? 9.372 5.006 0.437 1.00 98.75 111 THR A C 1
ATOM 905 O O . THR A 1 111 ? 8.697 4.626 -0.513 1.00 98.75 111 THR A O 1
ATOM 908 N N . PHE A 1 112 ? 10.546 5.627 0.272 1.00 98.75 112 PHE A N 1
ATOM 909 C CA . PHE A 1 112 ? 11.163 5.881 -1.036 1.00 98.75 112 PHE A CA 1
ATOM 910 C C . PHE A 1 112 ? 12.070 4.741 -1.522 1.00 98.75 112 PHE A C 1
ATOM 912 O O . PHE A 1 112 ? 12.707 4.873 -2.571 1.00 98.75 112 PHE A O 1
ATOM 919 N N . PHE A 1 113 ? 12.150 3.625 -0.796 1.00 98.88 113 PHE A N 1
ATOM 920 C CA . PHE A 1 113 ? 12.796 2.431 -1.321 1.00 98.88 113 PHE A CA 1
ATOM 921 C C . PHE A 1 113 ? 12.023 1.853 -2.509 1.00 98.88 113 PHE A C 1
ATOM 923 O O . PHE A 1 113 ? 10.793 1.834 -2.521 1.00 98.88 113 PHE A O 1
ATOM 930 N N . MET A 1 114 ? 12.751 1.365 -3.514 1.00 98.75 114 MET A N 1
ATOM 931 C CA . MET A 1 114 ? 12.156 0.775 -4.717 1.00 98.75 114 MET A CA 1
ATOM 932 C C . MET A 1 114 ? 11.405 -0.533 -4.432 1.00 98.75 114 MET A C 1
ATOM 934 O O . MET A 1 114 ? 10.486 -0.860 -5.174 1.00 98.75 114 MET A O 1
ATOM 938 N N . SER A 1 115 ? 11.698 -1.208 -3.316 1.00 98.69 115 SER A N 1
ATOM 939 C CA . SER A 1 115 ? 10.909 -2.329 -2.780 1.00 98.69 115 SER A CA 1
ATOM 940 C C . SER A 1 115 ? 9.456 -1.950 -2.431 1.00 98.69 115 SER A C 1
ATOM 942 O O . SER A 1 115 ? 8.569 -2.800 -2.477 1.00 98.69 115 SER A O 1
ATOM 944 N N . ASN A 1 116 ? 9.193 -0.668 -2.140 1.00 98.88 116 ASN A N 1
ATOM 945 C CA . ASN A 1 116 ? 7.864 -0.094 -1.893 1.00 98.88 116 ASN A CA 1
ATOM 946 C C . ASN A 1 116 ? 7.238 0.550 -3.151 1.00 98.88 116 ASN A C 1
ATOM 948 O O . ASN A 1 116 ? 6.182 1.185 -3.065 1.00 98.88 116 ASN A O 1
ATOM 952 N N . MET A 1 117 ? 7.890 0.445 -4.314 1.00 98.88 117 MET A N 1
ATOM 953 C CA . MET A 1 117 ? 7.408 1.031 -5.564 1.00 98.88 117 MET A CA 1
ATOM 954 C C . MET A 1 117 ? 6.753 -0.006 -6.457 1.00 98.88 117 MET A C 1
ATOM 956 O O . MET A 1 117 ? 7.183 -1.150 -6.525 1.00 98.88 117 MET A O 1
ATOM 960 N N . SER A 1 118 ? 5.747 0.434 -7.202 1.00 98.81 118 SER A N 1
ATOM 961 C CA . SER A 1 118 ? 5.081 -0.366 -8.218 1.00 98.81 118 SER A CA 1
ATOM 962 C C . SER A 1 118 ? 4.713 0.485 -9.445 1.00 98.81 118 SER A C 1
ATOM 964 O O . SER A 1 118 ? 4.355 1.659 -9.276 1.00 98.81 118 SER A O 1
ATOM 966 N N . PRO A 1 119 ? 4.782 -0.053 -10.683 1.00 98.81 119 PRO A N 1
ATOM 967 C CA . PRO A 1 119 ? 4.372 0.661 -11.890 1.00 98.81 119 PRO A CA 1
ATOM 968 C C . PRO A 1 119 ? 2.876 0.993 -11.882 1.00 98.81 119 PRO A C 1
ATOM 970 O O . PRO A 1 119 ? 2.019 0.146 -12.141 1.00 98.81 119 PRO A O 1
ATOM 973 N N . GLN A 1 120 ? 2.554 2.259 -11.634 1.00 98.81 120 GLN A N 1
ATOM 974 C CA . GLN A 1 120 ? 1.178 2.753 -11.640 1.00 98.81 120 GLN A CA 1
ATOM 975 C C . GLN A 1 120 ? 0.937 3.704 -12.809 1.00 98.81 120 GLN A C 1
ATOM 977 O O . GLN A 1 120 ? 1.765 4.575 -13.093 1.00 98.81 120 GLN A O 1
ATOM 982 N N . TYR A 1 121 ? -0.211 3.582 -13.479 1.00 98.69 121 TYR A N 1
ATOM 983 C CA . TYR A 1 121 ? -0.599 4.577 -14.479 1.00 98.69 121 TYR A CA 1
ATOM 984 C C . TYR A 1 121 ? -0.771 5.962 -13.826 1.00 98.69 121 TYR A C 1
ATOM 986 O O . TYR A 1 121 ? -1.338 6.048 -12.733 1.00 98.69 121 TYR A O 1
ATOM 994 N N . PRO A 1 122 ? -0.350 7.063 -14.482 1.00 98.44 122 PRO A N 1
ATOM 995 C CA . PRO A 1 122 ? -0.411 8.397 -13.886 1.00 98.44 122 PRO A CA 1
ATOM 996 C C . PRO A 1 122 ? -1.808 8.820 -13.417 1.00 98.44 122 PRO A C 1
ATOM 998 O O . PRO A 1 122 ? -1.940 9.371 -12.325 1.00 98.44 122 PRO A O 1
ATOM 1001 N N . ASP A 1 123 ? -2.856 8.552 -14.204 1.00 98.12 123 ASP A N 1
ATOM 1002 C CA . ASP A 1 123 ? -4.228 8.893 -13.808 1.00 98.12 123 ASP A CA 1
ATOM 1003 C C . ASP A 1 123 ? -4.750 8.028 -12.656 1.00 98.12 123 ASP A C 1
ATOM 1005 O O . ASP A 1 123 ? -5.495 8.530 -11.815 1.00 98.12 123 ASP A O 1
ATOM 1009 N N . PHE A 1 124 ? -4.321 6.767 -12.570 1.00 98.50 124 PHE A N 1
ATOM 1010 C CA . PHE A 1 124 ? -4.615 5.908 -11.427 1.00 98.50 124 PHE A CA 1
ATOM 1011 C C . PHE A 1 124 ? -3.933 6.439 -10.157 1.00 98.50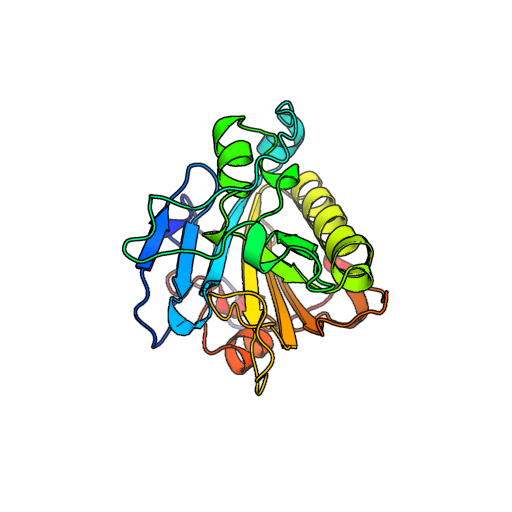 124 PHE A C 1
ATOM 1013 O O . PHE A 1 124 ? -4.617 6.780 -9.192 1.00 98.50 124 PHE A O 1
ATOM 1020 N N . ASN A 1 125 ? -2.602 6.581 -10.186 1.00 98.75 125 ASN A N 1
ATOM 1021 C CA . ASN A 1 125 ? -1.778 6.974 -9.039 1.00 98.75 125 ASN A CA 1
ATOM 1022 C C . ASN A 1 125 ? -2.177 8.351 -8.495 1.00 98.75 125 ASN A C 1
ATOM 1024 O O . ASN A 1 125 ? -2.490 8.529 -7.321 1.00 98.75 125 ASN A O 1
ATOM 1028 N N . ARG A 1 126 ? -2.207 9.354 -9.376 1.00 98.19 126 ARG A N 1
ATOM 1029 C CA . ARG A 1 126 ? -2.320 10.764 -8.979 1.00 98.19 126 ARG A CA 1
ATOM 1030 C C . ARG A 1 126 ? -3.754 11.195 -8.677 1.00 98.19 126 ARG A C 1
ATOM 1032 O O . ARG A 1 126 ? -3.943 12.324 -8.224 1.00 98.19 126 ARG A O 1
ATOM 1039 N N . LYS A 1 127 ? -4.750 10.348 -8.968 1.00 98.44 127 LYS A N 1
ATOM 1040 C CA . LYS A 1 127 ? -6.176 10.638 -8.755 1.00 98.44 127 LYS A CA 1
ATOM 1041 C C . LYS A 1 127 ? -6.837 9.521 -7.949 1.00 98.44 127 LYS A C 1
ATOM 1043 O O . LYS A 1 127 ? -6.898 9.649 -6.735 1.00 98.44 127 LYS A O 1
ATOM 1048 N N . THR A 1 128 ? -7.300 8.438 -8.580 1.00 98.56 128 THR A N 1
ATOM 1049 C CA . THR A 1 128 ? -8.083 7.371 -7.919 1.00 98.56 128 THR A CA 1
ATOM 1050 C C . THR A 1 128 ? -7.401 6.855 -6.648 1.00 98.56 128 THR A C 1
ATOM 1052 O O . THR A 1 128 ? -8.014 6.829 -5.582 1.00 98.56 128 THR A O 1
ATOM 1055 N N . TRP A 1 129 ? -6.119 6.502 -6.753 1.00 98.69 129 TRP A N 1
ATOM 1056 C CA . TRP A 1 129 ? -5.329 5.959 -5.652 1.00 98.69 129 TRP A CA 1
ATOM 1057 C C . TRP A 1 129 ? -5.020 7.016 -4.588 1.00 98.69 129 TRP A C 1
ATOM 1059 O O . TRP A 1 129 ? -5.290 6.798 -3.410 1.00 98.69 129 TRP A O 1
ATOM 1069 N N . LYS A 1 130 ? -4.573 8.208 -5.006 1.00 98.69 130 LYS A N 1
ATOM 1070 C CA . LYS A 1 130 ? -4.365 9.365 -4.122 1.00 98.69 130 LYS A CA 1
ATOM 1071 C C . LYS A 1 130 ? -5.606 9.712 -3.290 1.00 98.69 130 LYS A C 1
ATOM 1073 O O . LYS A 1 130 ? -5.473 9.988 -2.102 1.00 98.69 130 LYS A O 1
ATOM 1078 N N . ASN A 1 131 ? -6.795 9.702 -3.894 1.00 98.62 131 ASN A N 1
ATOM 1079 C CA . ASN A 1 131 ? -8.050 10.011 -3.204 1.00 98.62 131 ASN A CA 1
ATOM 1080 C C . ASN A 1 131 ? -8.371 8.956 -2.133 1.00 98.62 131 ASN A C 1
ATOM 1082 O O . ASN A 1 131 ? -8.762 9.315 -1.025 1.00 98.62 131 ASN A O 1
ATOM 1086 N N . LEU A 1 132 ? -8.150 7.670 -2.434 1.00 98.75 132 LEU A N 1
ATOM 1087 C CA . LEU A 1 132 ? -8.279 6.594 -1.448 1.00 98.75 132 LEU A CA 1
ATOM 1088 C C . LEU A 1 132 ? -7.280 6.774 -0.293 1.00 98.75 132 LEU A C 1
ATOM 1090 O O . LEU A 1 132 ? -7.659 6.677 0.869 1.00 98.75 132 LEU A O 1
ATOM 1094 N N . GLU A 1 133 ? -6.015 7.083 -0.583 1.00 98.75 133 GLU A N 1
ATOM 1095 C CA . GLU A 1 133 ? -5.001 7.341 0.450 1.00 98.75 133 GLU A CA 1
ATOM 1096 C C . GLU A 1 133 ? -5.344 8.561 1.325 1.00 98.75 133 GLU A C 1
ATOM 1098 O O . GLU A 1 133 ? -5.108 8.553 2.532 1.00 98.75 133 GLU A O 1
ATOM 1103 N N . GLU A 1 134 ? -5.896 9.624 0.733 1.00 98.62 134 GLU A N 1
ATOM 1104 C CA . GLU A 1 134 ? -6.385 10.798 1.467 1.00 98.62 134 GLU A CA 1
ATOM 1105 C C . GLU A 1 134 ? -7.516 10.436 2.428 1.00 98.62 134 GLU A C 1
ATOM 1107 O O . GLU A 1 134 ? -7.459 10.818 3.600 1.00 98.62 134 GLU A O 1
ATOM 1112 N N . ASP A 1 135 ? -8.487 9.646 1.976 1.00 98.38 135 ASP A N 1
ATOM 1113 C CA . ASP A 1 135 ? -9.597 9.229 2.824 1.00 98.38 135 ASP A CA 1
ATOM 1114 C C . ASP A 1 135 ? -9.179 8.222 3.898 1.00 98.38 135 ASP A C 1
ATOM 1116 O O . ASP A 1 135 ? -9.635 8.352 5.030 1.00 98.38 135 ASP A O 1
ATOM 1120 N N . ILE A 1 136 ? -8.217 7.333 3.638 1.00 98.56 136 ILE A N 1
ATOM 1121 C CA . ILE A 1 136 ? -7.631 6.468 4.676 1.00 98.56 136 ILE A CA 1
ATOM 1122 C C . ILE A 1 136 ? -7.012 7.297 5.811 1.00 98.56 136 ILE A C 1
ATOM 1124 O O . ILE A 1 136 ? -7.241 7.004 6.987 1.00 98.56 136 ILE A O 1
ATOM 1128 N N . ARG A 1 137 ? -6.281 8.377 5.499 1.00 98.31 137 ARG A N 1
ATOM 1129 C CA . ARG A 1 137 ? -5.758 9.290 6.535 1.00 98.31 137 ARG A CA 1
ATOM 1130 C C . ARG A 1 137 ? -6.874 10.019 7.287 1.00 98.31 137 ARG A C 1
ATOM 1132 O O . ARG A 1 137 ? -6.761 10.233 8.499 1.00 98.31 137 ARG A O 1
ATOM 1139 N N . ASN A 1 138 ? -7.956 10.386 6.600 1.00 97.62 138 ASN A N 1
ATOM 1140 C CA . ASN A 1 138 ? -9.135 10.976 7.239 1.00 97.62 138 ASN A CA 1
ATOM 1141 C C . ASN A 1 138 ? -9.809 9.972 8.187 1.00 97.62 138 ASN A C 1
ATOM 1143 O O . ASN A 1 138 ? -10.151 10.331 9.316 1.00 97.62 138 ASN A O 1
ATOM 1147 N N . TRP A 1 139 ? -9.946 8.711 7.773 1.00 97.56 139 TRP A N 1
ATOM 1148 C CA . TRP A 1 139 ? -10.472 7.622 8.593 1.00 97.56 139 TRP A CA 1
ATOM 1149 C C . TRP A 1 139 ? -9.595 7.391 9.823 1.00 97.56 139 TRP A C 1
ATOM 1151 O O . TRP A 1 139 ? -10.120 7.399 10.928 1.00 97.56 139 TRP A O 1
ATOM 1161 N N . ALA A 1 140 ? -8.269 7.326 9.677 1.00 96.12 140 ALA A N 1
ATOM 1162 C CA . ALA A 1 140 ? -7.341 7.202 10.808 1.00 96.12 140 ALA A CA 1
ATOM 1163 C C . ALA A 1 140 ? -7.360 8.413 11.758 1.00 96.12 140 ALA A C 1
ATOM 1165 O O . ALA A 1 140 ? -6.959 8.307 12.908 1.00 96.12 140 ALA A O 1
ATOM 1166 N N . SER A 1 141 ? -7.805 9.585 11.295 1.00 95.31 141 SER A N 1
ATOM 1167 C CA . SER A 1 141 ? -7.966 10.769 12.151 1.00 95.31 141 SER A CA 1
ATOM 1168 C C . SER A 1 141 ? -9.268 10.736 12.961 1.00 95.31 141 SER A C 1
ATOM 1170 O O . SER A 1 141 ? -9.325 11.250 14.090 1.00 95.31 141 SER A O 1
ATOM 1172 N N . LYS A 1 142 ? -10.330 10.179 12.364 1.00 93.75 142 LYS A N 1
ATOM 1173 C CA . LYS A 1 142 ? -11.653 10.010 12.981 1.00 93.75 142 LYS A CA 1
ATOM 1174 C C . LYS A 1 142 ? -11.643 8.842 13.965 1.00 93.75 142 LYS A C 1
ATOM 1176 O O . LYS A 1 142 ? -12.024 9.033 15.119 1.00 93.75 142 LYS A O 1
ATOM 1181 N N . ASN A 1 143 ? -11.141 7.703 13.509 1.00 88.94 143 ASN A N 1
ATOM 1182 C CA . ASN A 1 143 ? -10.925 6.484 14.278 1.00 88.94 143 ASN A CA 1
ATOM 1183 C C . ASN A 1 143 ? -9.585 6.585 15.032 1.00 88.94 143 ASN A C 1
ATOM 1185 O O . ASN A 1 143 ? -8.870 7.578 14.896 1.00 88.94 143 ASN A O 1
ATOM 1189 N N . ASP A 1 144 ? -9.256 5.621 15.887 1.00 91.50 144 ASP A N 1
ATOM 1190 C CA . ASP A 1 144 ? -8.006 5.656 16.654 1.00 91.50 144 ASP A CA 1
ATOM 1191 C C . ASP A 1 144 ? -6.843 5.037 15.871 1.00 91.50 144 ASP A C 1
ATOM 1193 O O . ASP A 1 144 ? -5.789 5.661 15.723 1.00 91.50 144 ASP A O 1
ATOM 1197 N N . SER A 1 145 ? -7.053 3.835 15.335 1.00 94.00 145 SER A N 1
ATOM 1198 C CA . SER A 1 145 ? -6.002 3.037 14.710 1.00 94.00 145 SER A CA 1
ATOM 1199 C C . SER A 1 145 ? -6.546 2.231 13.531 1.00 94.00 145 SER A C 1
ATOM 1201 O O . SER A 1 145 ? -7.526 1.501 13.668 1.00 94.00 145 SER A O 1
ATOM 1203 N N . LEU A 1 146 ? -5.885 2.342 12.375 1.00 97.50 146 LEU A N 1
ATOM 1204 C CA . LEU A 1 146 ? -6.145 1.509 11.202 1.00 97.50 146 LEU A CA 1
ATOM 1205 C C . LEU A 1 146 ? -4.987 0.545 10.964 1.00 97.50 146 LEU A C 1
ATOM 1207 O O . LEU A 1 146 ? -3.829 0.960 10.993 1.00 97.50 146 LEU A O 1
ATOM 1211 N N . TYR A 1 147 ? -5.303 -0.710 10.662 1.00 98.12 147 TYR A N 1
ATOM 1212 C CA . TYR A 1 147 ? -4.353 -1.674 10.122 1.00 98.12 147 TYR A CA 1
ATOM 1213 C C . TYR A 1 147 ? -4.568 -1.794 8.616 1.00 98.12 147 TYR A C 1
ATOM 1215 O O . TYR A 1 147 ? -5.681 -2.071 8.170 1.00 98.12 147 TYR A O 1
ATOM 1223 N N . ILE A 1 148 ? -3.524 -1.552 7.828 1.00 98.75 148 ILE A N 1
ATOM 1224 C CA . ILE A 1 148 ? -3.639 -1.413 6.378 1.00 98.75 148 ILE A CA 1
ATOM 1225 C C . ILE A 1 148 ? -2.684 -2.379 5.690 1.00 98.75 148 ILE A C 1
ATOM 1227 O O . ILE A 1 148 ? -1.483 -2.390 5.964 1.00 98.75 148 ILE A O 1
ATOM 1231 N N . PHE A 1 149 ? -3.228 -3.136 4.742 1.00 98.88 149 PHE A N 1
ATOM 1232 C CA . PHE A 1 149 ? -2.467 -3.889 3.758 1.00 98.88 149 PHE A CA 1
ATOM 1233 C C . PHE A 1 149 ? -2.575 -3.220 2.396 1.00 98.88 149 PHE A C 1
ATOM 1235 O O . PHE A 1 149 ? -3.603 -2.635 2.054 1.00 98.88 149 PHE A O 1
ATOM 1242 N N . THR A 1 150 ? -1.518 -3.287 1.597 1.00 98.88 150 THR A N 1
ATOM 1243 C CA . THR A 1 150 ? -1.519 -2.790 0.216 1.00 98.88 150 THR A CA 1
ATOM 1244 C C . THR A 1 150 ? -0.619 -3.651 -0.647 1.00 98.88 150 THR A C 1
ATOM 1246 O O . THR A 1 150 ? 0.491 -3.959 -0.222 1.00 98.88 150 THR A O 1
ATOM 1249 N N . GLY A 1 151 ? -1.041 -3.980 -1.864 1.00 98.69 151 GLY A N 1
ATOM 1250 C CA . GLY A 1 151 ? -0.197 -4.726 -2.790 1.00 98.69 151 GLY A CA 1
ATOM 1251 C C . GLY A 1 151 ? -0.678 -4.683 -4.240 1.00 98.69 151 GLY A C 1
ATOM 1252 O O . GLY A 1 151 ? -1.810 -4.267 -4.518 1.00 98.69 151 GLY A O 1
ATOM 1253 N N . PRO A 1 152 ? 0.194 -5.071 -5.180 1.00 98.62 152 PRO A N 1
ATOM 1254 C CA . PRO A 1 152 ? -0.170 -5.320 -6.564 1.00 98.62 152 PRO A CA 1
ATOM 1255 C C . PRO A 1 152 ? -0.887 -6.668 -6.719 1.00 98.62 152 PRO A C 1
ATOM 1257 O O . PRO A 1 152 ? -0.677 -7.611 -5.962 1.00 98.62 152 PRO A O 1
ATOM 1260 N N . TYR A 1 153 ? -1.695 -6.788 -7.766 1.00 98.44 153 TYR A N 1
ATOM 1261 C CA . TYR A 1 153 ? -2.186 -8.063 -8.270 1.00 98.44 153 TYR A CA 1
ATOM 1262 C C . TYR A 1 153 ? -1.901 -8.148 -9.766 1.00 98.44 153 TYR A C 1
ATOM 1264 O O . TYR A 1 153 ? -2.363 -7.328 -10.566 1.00 98.44 153 TYR A O 1
ATOM 1272 N N . PHE A 1 154 ? -1.105 -9.142 -10.146 1.00 96.88 154 PHE A N 1
ATOM 1273 C CA . PHE A 1 154 ? -0.574 -9.241 -11.501 1.00 96.88 154 PHE A CA 1
ATOM 1274 C C . PHE A 1 154 ? -1.532 -9.908 -12.487 1.00 96.88 154 PHE A C 1
ATOM 1276 O O . PHE A 1 154 ? -1.391 -9.661 -13.680 1.00 96.88 154 PHE A O 1
ATOM 1283 N N . GLY A 1 155 ? -2.495 -10.713 -12.022 1.00 92.44 155 GLY A N 1
ATOM 1284 C CA . GLY A 1 155 ? -3.433 -11.423 -12.895 1.00 92.44 155 GLY A CA 1
ATOM 1285 C C . GLY A 1 155 ? -2.710 -12.168 -14.018 1.00 92.44 155 GLY A C 1
ATOM 1286 O O . GLY A 1 155 ? -1.777 -12.930 -13.766 1.00 92.44 155 GLY A O 1
ATOM 1287 N N . ASN A 1 156 ? -3.101 -11.885 -15.261 1.00 92.69 156 ASN A N 1
ATOM 1288 C CA . ASN A 1 156 ? -2.445 -12.422 -16.460 1.00 92.69 156 ASN A CA 1
ATOM 1289 C C . ASN A 1 156 ? -1.492 -11.412 -17.122 1.00 92.69 156 ASN A C 1
ATOM 1291 O O . ASN A 1 156 ? -1.176 -11.546 -18.304 1.00 92.69 156 ASN A O 1
ATOM 1295 N N . SER A 1 157 ? -1.059 -10.376 -16.400 1.00 94.56 157 SER A N 1
ATOM 1296 C CA . SER A 1 157 ? -0.170 -9.355 -16.948 1.00 94.56 157 SER A CA 1
ATOM 1297 C C . SER A 1 157 ? 1.144 -9.968 -17.426 1.00 94.56 157 SER A C 1
ATOM 1299 O O . SER A 1 157 ? 1.831 -10.678 -16.690 1.00 94.56 157 SER A O 1
ATOM 1301 N N . THR A 1 158 ? 1.511 -9.642 -18.661 1.00 95.75 158 THR A N 1
ATOM 1302 C CA . THR A 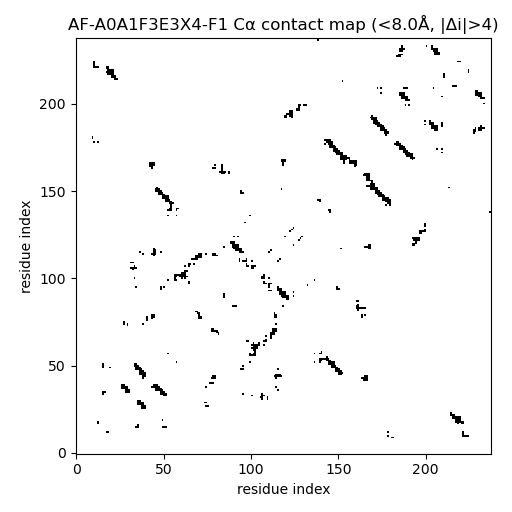1 158 ? 2.806 -9.968 -19.274 1.00 95.75 158 THR A CA 1
ATOM 1303 C C . THR A 1 158 ? 3.638 -8.716 -19.546 1.00 95.75 158 THR A C 1
ATOM 1305 O O . THR A 1 158 ? 4.673 -8.795 -20.198 1.00 95.75 158 THR A O 1
ATOM 1308 N N . THR A 1 159 ? 3.157 -7.542 -19.129 1.00 97.94 159 THR A N 1
ATOM 1309 C CA . THR A 1 159 ? 3.835 -6.270 -19.400 1.00 97.94 159 THR A CA 1
ATOM 1310 C C . THR A 1 159 ? 4.914 -6.044 -18.354 1.00 97.94 159 THR A C 1
ATOM 1312 O O . THR A 1 159 ? 4.646 -6.165 -17.160 1.00 97.94 159 THR A O 1
ATOM 1315 N N . THR A 1 160 ? 6.109 -5.669 -18.796 1.00 98.56 160 THR A N 1
ATOM 1316 C CA . THR A 1 160 ? 7.246 -5.321 -17.940 1.00 98.56 160 THR A CA 1
ATOM 1317 C C . THR A 1 160 ? 7.841 -3.980 -18.368 1.00 98.56 160 THR A C 1
ATOM 1319 O O . THR A 1 160 ? 7.606 -3.509 -19.487 1.00 98.56 160 THR A O 1
ATOM 1322 N N . ILE A 1 161 ? 8.584 -3.332 -17.470 1.00 98.69 161 ILE A N 1
ATOM 1323 C CA . ILE A 1 161 ? 9.316 -2.092 -17.749 1.00 98.69 161 ILE A CA 1
ATOM 1324 C C . ILE A 1 161 ? 10.780 -2.220 -17.334 1.00 98.69 161 ILE A C 1
ATOM 1326 O O . ILE A 1 161 ? 11.121 -2.952 -16.407 1.00 98.69 161 ILE A O 1
ATOM 1330 N N . GLY A 1 162 ? 11.644 -1.447 -17.988 1.00 98.19 162 GLY A N 1
ATOM 1331 C CA . GLY A 1 162 ? 13.050 -1.375 -17.611 1.00 98.19 162 GLY A CA 1
ATOM 1332 C C . GLY A 1 162 ? 13.883 -2.587 -18.009 1.00 98.19 162 GLY A C 1
ATOM 1333 O O . GLY A 1 162 ? 13.450 -3.436 -18.782 1.00 98.19 162 GLY A O 1
ATOM 1334 N N . LYS A 1 163 ? 15.121 -2.620 -17.513 1.00 97.25 163 LYS A N 1
ATOM 1335 C CA . LYS A 1 163 ? 16.053 -3.734 -17.742 1.00 97.25 163 LYS A CA 1
ATOM 1336 C C . LYS A 1 163 ? 15.849 -4.860 -16.741 1.00 97.25 163 LYS A C 1
ATOM 1338 O O . LYS A 1 163 ? 16.124 -6.000 -17.086 1.00 97.25 163 LYS A O 1
ATOM 1343 N N . ASN A 1 164 ? 15.354 -4.520 -15.556 1.00 97.50 164 ASN A N 1
ATOM 1344 C CA . ASN A 1 164 ? 15.048 -5.482 -14.503 1.00 97.50 164 ASN A CA 1
ATOM 1345 C C . ASN A 1 164 ? 13.669 -6.137 -14.713 1.00 97.50 164 ASN A C 1
ATOM 1347 O O . ASN A 1 164 ? 13.179 -6.824 -13.836 1.00 97.50 164 ASN A O 1
ATOM 1351 N N . GLU A 1 165 ? 13.015 -5.896 -15.858 1.00 97.81 165 GLU A N 1
ATOM 1352 C CA . GLU A 1 165 ? 11.722 -6.493 -16.218 1.00 97.81 165 GLU A CA 1
ATOM 1353 C C . GLU A 1 165 ? 10.628 -6.313 -15.147 1.00 97.81 165 GLU A C 1
ATOM 1355 O O . GLU A 1 165 ? 9.773 -7.175 -14.952 1.00 97.81 165 GLU A O 1
ATOM 1360 N N . VAL A 1 166 ? 10.594 -5.141 -14.502 1.00 98.69 166 VAL A N 1
ATOM 1361 C CA . VAL A 1 166 ? 9.634 -4.822 -13.436 1.00 98.69 166 VAL A CA 1
ATOM 1362 C C . VAL A 1 166 ? 8.213 -4.988 -13.961 1.00 98.69 166 VAL A C 1
ATOM 1364 O O . VAL A 1 166 ? 7.779 -4.265 -14.866 1.00 98.69 166 VAL A O 1
ATOM 1367 N N . LYS A 1 167 ? 7.477 -5.951 -13.410 1.00 98.69 167 LYS A N 1
ATOM 1368 C CA . LYS A 1 167 ? 6.168 -6.337 -13.938 1.00 98.69 167 LYS A CA 1
ATOM 1369 C C . LYS A 1 167 ? 5.125 -5.255 -13.687 1.00 98.69 167 LYS A C 1
ATOM 1371 O O . LYS A 1 167 ? 5.046 -4.688 -12.608 1.00 98.69 167 LYS A O 1
ATOM 1376 N N . VAL A 1 168 ? 4.268 -4.964 -14.653 1.00 98.75 168 VAL A N 1
ATOM 1377 C CA . VAL A 1 168 ? 3.186 -3.988 -14.468 1.00 98.75 168 VAL A CA 1
ATOM 1378 C C . VAL A 1 168 ? 1.960 -4.709 -13.896 1.00 98.75 168 VAL A C 1
ATOM 1380 O O . VAL A 1 168 ? 1.435 -5.597 -14.574 1.00 98.75 168 VAL A O 1
ATOM 1383 N N . PRO A 1 169 ? 1.470 -4.368 -12.689 1.00 98.62 169 PRO A N 1
ATOM 1384 C CA . PRO A 1 169 ? 0.278 -4.998 -12.122 1.00 98.62 169 PRO A CA 1
ATOM 1385 C C . PRO A 1 169 ? -0.980 -4.676 -12.925 1.00 98.62 169 PRO A C 1
ATOM 1387 O O . PRO A 1 169 ? -1.113 -3.574 -13.463 1.00 98.62 169 PRO A O 1
ATOM 1390 N N . GLU A 1 170 ? -1.928 -5.612 -12.956 1.00 98.44 170 GLU A N 1
ATOM 1391 C CA . GLU A 1 170 ? -3.240 -5.404 -13.578 1.00 98.44 170 GLU A CA 1
ATOM 1392 C C . GLU A 1 170 ? -4.204 -4.692 -12.616 1.00 98.44 170 GLU A C 1
ATOM 1394 O O . GLU A 1 170 ? -4.999 -3.848 -13.032 1.00 98.44 170 GLU A O 1
ATOM 1399 N N . TYR A 1 171 ? -4.091 -4.982 -11.318 1.00 98.81 171 TYR A N 1
ATOM 1400 C CA . TYR A 1 171 ? -4.861 -4.356 -10.246 1.00 98.81 171 TYR A CA 1
ATOM 1401 C C . TYR A 1 171 ? -3.952 -4.001 -9.070 1.00 98.81 171 TYR A C 1
ATOM 1403 O O . TYR A 1 171 ? -2.848 -4.525 -8.927 1.00 98.81 171 TYR A O 1
ATOM 1411 N N . PHE A 1 172 ? -4.455 -3.138 -8.199 1.00 98.94 172 PHE A N 1
ATOM 1412 C CA . PHE A 1 172 ? -3.934 -2.929 -6.857 1.00 98.94 172 PHE A CA 1
ATOM 1413 C C . PHE A 1 172 ? -5.028 -3.178 -5.841 1.00 98.94 172 PHE A C 1
ATOM 1415 O O . PHE A 1 172 ? -6.206 -2.918 -6.106 1.00 98.94 172 PHE A O 1
ATOM 1422 N N . PHE A 1 173 ? -4.621 -3.620 -4.658 1.00 98.88 173 PHE A N 1
ATOM 1423 C CA . PHE A 1 173 ? -5.524 -3.784 -3.540 1.00 98.88 173 PHE A CA 1
ATOM 1424 C C . PHE A 1 173 ? -5.118 -2.961 -2.328 1.00 98.88 173 PHE A C 1
ATOM 1426 O O . PHE A 1 173 ? -3.932 -2.719 -2.090 1.00 98.88 173 PHE A O 1
ATOM 1433 N N . LYS A 1 174 ? -6.118 -2.586 -1.530 1.00 98.88 174 LYS A N 1
ATOM 1434 C CA . LYS A 1 174 ? -5.937 -2.251 -0.116 1.00 98.88 174 LYS A CA 1
ATOM 1435 C C . LYS A 1 174 ? -6.938 -3.040 0.714 1.00 98.88 174 LYS A C 1
ATOM 1437 O O . LYS A 1 174 ? -8.104 -3.083 0.338 1.00 98.88 174 LYS A O 1
ATOM 1442 N N . ALA A 1 175 ? -6.498 -3.604 1.833 1.00 98.81 175 ALA A N 1
ATOM 1443 C CA . ALA A 1 175 ? -7.377 -4.097 2.893 1.00 98.81 175 ALA A CA 1
ATOM 1444 C C . ALA A 1 175 ? -7.182 -3.193 4.110 1.00 98.81 175 ALA A C 1
ATOM 1446 O O . ALA A 1 175 ? -6.044 -2.941 4.506 1.00 98.81 175 ALA A O 1
ATOM 1447 N N . ILE A 1 176 ? -8.267 -2.657 4.658 1.00 98.62 176 ILE A N 1
ATOM 1448 C CA . ILE A 1 176 ? -8.236 -1.704 5.763 1.00 98.62 176 ILE A CA 1
ATOM 1449 C C . ILE A 1 176 ? -9.109 -2.245 6.883 1.00 98.62 176 ILE A C 1
ATOM 1451 O O . ILE A 1 176 ? -10.293 -2.504 6.682 1.00 98.62 176 ILE A O 1
ATOM 1455 N N . TYR A 1 177 ? -8.529 -2.343 8.071 1.00 97.62 177 TYR A N 1
ATOM 1456 C CA . TYR A 1 177 ? -9.220 -2.706 9.298 1.00 97.62 177 TYR A CA 1
ATOM 1457 C C . TYR A 1 177 ? -9.210 -1.514 10.236 1.00 97.62 177 TYR A C 1
ATOM 1459 O O . TYR A 1 177 ? -8.148 -0.998 10.582 1.00 97.62 177 TYR A O 1
ATOM 1467 N N . ASP A 1 178 ? -10.389 -1.087 10.664 1.00 95.62 178 ASP A N 1
ATOM 1468 C CA . ASP A 1 178 ? -10.524 -0.233 11.830 1.00 95.62 178 ASP A CA 1
ATOM 1469 C C . ASP A 1 178 ? -10.445 -1.115 13.073 1.00 95.62 178 ASP A C 1
ATOM 1471 O O . ASP A 1 178 ? -11.351 -1.900 13.362 1.00 95.62 178 ASP A O 1
ATOM 1475 N N . ILE A 1 179 ? -9.320 -1.007 13.775 1.00 91.50 179 ILE A N 1
ATOM 1476 C CA . ILE A 1 179 ? -9.005 -1.815 14.956 1.00 91.50 179 ILE A CA 1
ATOM 1477 C C . ILE A 1 179 ? -9.283 -1.035 16.250 1.00 91.50 179 ILE A C 1
ATOM 1479 O O . ILE A 1 179 ? -8.794 -1.391 17.323 1.00 91.50 179 ILE A O 1
ATOM 1483 N N . SER A 1 180 ? -10.078 0.035 16.154 1.00 89.12 180 SER A N 1
ATOM 1484 C CA . SER A 1 180 ? -10.450 0.904 17.270 1.00 89.12 180 SER A CA 1
ATOM 1485 C C . SER A 1 180 ? -11.631 0.324 18.056 1.00 89.12 180 SER A C 1
ATOM 1487 O O . SER A 1 180 ? -12.695 0.060 17.509 1.00 89.12 180 SER A O 1
ATOM 1489 N N . TYR A 1 181 ? -11.489 0.165 19.372 1.00 85.50 181 TYR A N 1
ATOM 1490 C CA .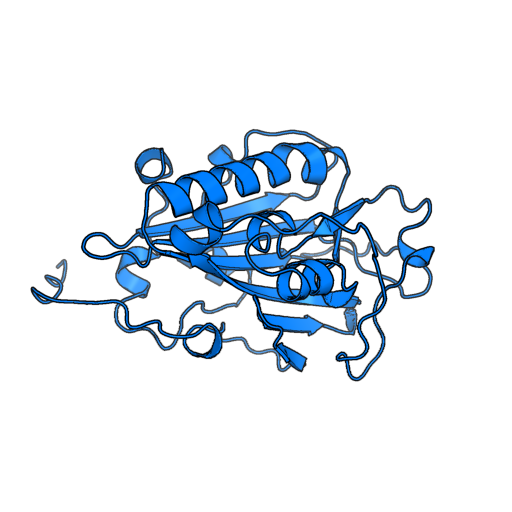 TYR A 1 181 ? -12.618 -0.194 20.243 1.00 85.50 181 TYR A CA 1
ATOM 1491 C C . TYR A 1 181 ? -13.593 0.998 20.387 1.00 85.50 181 TYR A C 1
ATOM 1493 O O . TYR A 1 181 ? -13.121 2.135 20.489 1.00 85.50 181 TYR A O 1
ATOM 1501 N N . PRO A 1 182 ? -14.927 0.798 20.470 1.00 86.69 182 PRO A N 1
ATOM 1502 C CA . PRO A 1 1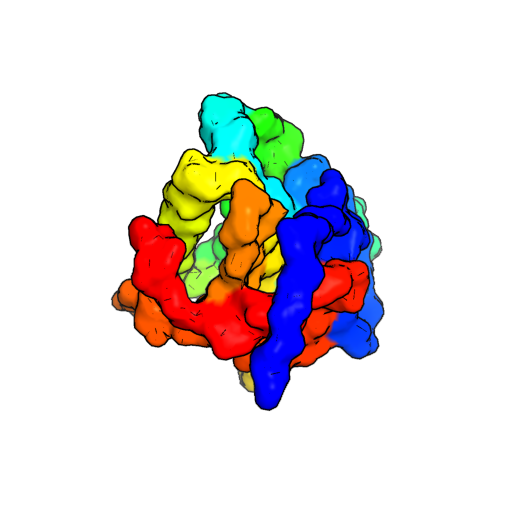82 ? -15.662 -0.472 20.576 1.00 86.69 182 PRO A CA 1
ATOM 1503 C C . PRO A 1 182 ? -16.166 -1.077 19.262 1.00 86.69 182 PRO A C 1
ATOM 1505 O O . PRO A 1 182 ? -16.743 -2.161 19.294 1.00 86.69 182 PRO A O 1
ATOM 1508 N N . GLU A 1 183 ? -16.012 -0.391 18.130 1.00 88.06 183 GL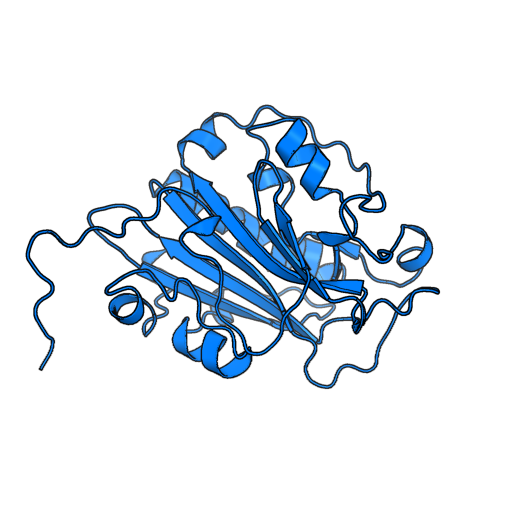U A N 1
ATOM 1509 C CA . GLU A 1 183 ? -16.567 -0.835 16.851 1.00 88.06 183 GLU A CA 1
ATOM 1510 C C . GLU A 1 183 ? -15.454 -1.208 15.878 1.00 88.06 183 GLU A C 1
ATOM 1512 O O . GLU A 1 183 ? -14.745 -0.349 15.362 1.00 88.06 183 GLU A O 1
ATOM 1517 N N . TYR A 1 184 ? -15.364 -2.500 15.578 1.00 92.62 184 TYR A N 1
ATOM 1518 C CA . TYR A 1 184 ? -14.457 -3.021 14.567 1.00 92.62 184 TYR A CA 1
ATOM 1519 C C . TYR A 1 184 ? -15.164 -3.158 13.225 1.00 92.62 184 TYR A C 1
ATOM 1521 O O . TYR A 1 184 ? -16.310 -3.610 13.147 1.00 92.62 184 TYR A O 1
ATOM 1529 N N . LYS A 1 185 ? -14.469 -2.791 12.153 1.00 95.38 185 LYS A N 1
ATOM 1530 C CA . LYS A 1 185 ? -14.958 -2.928 10.778 1.00 95.38 185 LYS A CA 1
ATOM 1531 C C . LYS A 1 185 ? -13.790 -3.080 9.823 1.00 95.38 185 LYS A C 1
ATOM 1533 O O . LYS A 1 185 ? -12.694 -2.596 10.096 1.00 95.38 185 LYS A O 1
ATOM 1538 N N . SER A 1 186 ? -14.041 -3.710 8.686 1.00 97.75 186 SER A N 1
ATOM 1539 C CA . SER A 1 186 ? -13.072 -3.792 7.602 1.00 97.75 186 SER A CA 1
ATOM 1540 C C . SER A 1 186 ? -13.679 -3.302 6.288 1.00 97.75 186 SER A C 1
ATOM 1542 O O . SER A 1 186 ? -14.895 -3.120 6.169 1.00 97.75 186 SER A O 1
ATOM 1544 N N . ILE A 1 187 ? -12.813 -3.006 5.327 1.00 98.62 187 ILE A N 1
ATOM 1545 C CA . ILE A 1 187 ? -13.170 -2.772 3.932 1.00 98.62 187 ILE A CA 1
ATOM 1546 C C . ILE A 1 187 ? -11.959 -3.074 3.059 1.00 98.62 187 ILE A C 1
ATOM 1548 O O . ILE A 1 187 ? -10.820 -2.785 3.435 1.00 98.62 187 ILE A O 1
ATOM 1552 N N . ALA A 1 188 ? -12.200 -3.620 1.874 1.00 98.81 188 ALA A N 1
ATOM 1553 C CA . ALA A 1 188 ? -11.173 -3.799 0.869 1.00 98.81 188 ALA A CA 1
ATOM 1554 C C . ALA A 1 188 ? -11.510 -3.027 -0.408 1.00 98.81 188 ALA A C 1
ATOM 1556 O O . ALA A 1 188 ? -12.667 -2.742 -0.711 1.00 98.81 188 ALA A O 1
ATOM 1557 N N . PHE A 1 189 ? -10.477 -2.708 -1.175 1.00 98.81 189 PHE A N 1
ATOM 1558 C CA . PHE A 1 189 ? -10.587 -2.150 -2.515 1.00 98.81 189 PHE A CA 1
ATOM 1559 C C . PHE A 1 189 ? -9.738 -2.984 -3.456 1.00 98.81 189 PHE A C 1
ATOM 1561 O O . PHE A 1 189 ? -8.597 -3.295 -3.123 1.00 98.81 189 PHE A O 1
ATOM 1568 N N . PHE A 1 190 ? -10.275 -3.305 -4.629 1.00 98.75 190 PHE A N 1
ATOM 1569 C CA . PHE A 1 190 ? -9.557 -4.003 -5.693 1.00 98.75 190 PHE A CA 1
ATOM 1570 C C . PHE A 1 190 ? -9.748 -3.230 -6.996 1.00 98.75 190 PHE A C 1
ATOM 1572 O O . PHE A 1 190 ? -10.809 -3.278 -7.620 1.00 98.75 190 PHE A O 1
ATOM 1579 N N . ILE A 1 191 ? -8.747 -2.431 -7.362 1.00 98.69 191 ILE A N 1
ATOM 1580 C CA . ILE A 1 191 ? -8.887 -1.378 -8.370 1.00 98.69 191 ILE A CA 1
ATOM 1581 C C . ILE A 1 191 ? -7.934 -1.639 -9.526 1.00 98.69 191 ILE A C 1
ATOM 1583 O O . ILE A 1 191 ? -6.741 -1.859 -9.327 1.00 98.69 191 ILE A O 1
ATOM 1587 N N . LYS A 1 192 ? -8.465 -1.587 -10.747 1.00 98.44 192 LYS A N 1
ATOM 1588 C CA . LYS A 1 192 ? -7.684 -1.797 -11.964 1.00 98.44 192 LYS A CA 1
ATOM 1589 C C . LYS A 1 192 ? -6.632 -0.702 -12.140 1.00 98.44 192 LYS A C 1
ATOM 1591 O O . LYS A 1 192 ? -6.948 0.485 -12.060 1.00 98.44 192 LYS A O 1
ATOM 1596 N N . ASN A 1 193 ? -5.399 -1.106 -12.429 1.00 98.50 193 ASN A N 1
ATOM 1597 C CA . ASN A 1 193 ? -4.307 -0.213 -12.791 1.00 98.50 193 ASN A CA 1
ATOM 1598 C C . ASN A 1 193 ? -4.485 0.231 -14.246 1.00 98.50 193 ASN A C 1
ATOM 1600 O O . ASN A 1 193 ? -4.052 -0.443 -15.179 1.00 98.50 193 ASN A O 1
ATOM 1604 N N . GLU A 1 194 ? -5.152 1.360 -14.464 1.00 96.94 194 GLU A N 1
ATOM 1605 C CA . GLU A 1 194 ? -5.422 1.870 -15.808 1.00 96.94 194 GLU A CA 1
ATOM 1606 C C . GLU A 1 194 ? -5.311 3.391 -15.876 1.00 96.94 194 GLU A C 1
ATOM 1608 O O . GLU A 1 194 ? -5.472 4.094 -14.881 1.00 96.94 194 GLU A O 1
ATOM 1613 N N . ASN A 1 195 ? -5.056 3.927 -17.069 1.00 94.31 195 ASN A N 1
ATOM 1614 C CA . ASN A 1 195 ? -4.926 5.368 -17.278 1.00 94.31 195 ASN A CA 1
ATOM 1615 C C . ASN A 1 195 ? -6.297 6.070 -17.319 1.00 94.31 195 ASN A C 1
ATOM 1617 O O . ASN A 1 195 ? -6.656 6.701 -18.311 1.00 94.31 195 ASN A O 1
ATOM 1621 N N . SER A 1 196 ? -7.091 5.902 -16.261 1.00 94.44 196 SER A N 1
ATOM 1622 C CA . SER A 1 196 ? -8.371 6.577 -16.078 1.00 94.44 196 SER A CA 1
ATOM 1623 C C . SER A 1 196 ? -8.617 6.897 -14.605 1.00 94.44 196 SER A C 1
ATOM 1625 O O . SER A 1 196 ? -8.295 6.113 -13.712 1.00 94.44 196 SER A O 1
ATOM 1627 N N . ALA A 1 197 ? -9.199 8.068 -14.358 1.00 94.94 197 ALA A N 1
ATOM 1628 C CA . ALA A 1 197 ? -9.617 8.481 -13.028 1.00 94.94 197 ALA A CA 1
ATOM 1629 C C . ALA A 1 197 ? -11.043 8.003 -12.763 1.00 94.94 197 ALA A C 1
ATOM 1631 O O . ALA A 1 197 ? -11.945 8.271 -13.559 1.00 94.94 197 ALA A O 1
ATOM 1632 N N . LYS A 1 198 ? -11.252 7.327 -11.638 1.00 96.44 198 LYS A N 1
ATOM 1633 C CA . LYS A 1 198 ? -12.559 6.834 -11.203 1.00 96.44 198 LYS A CA 1
ATOM 1634 C C . LYS A 1 198 ? -12.736 7.137 -9.721 1.00 96.44 198 LYS A C 1
ATOM 1636 O O . LYS A 1 198 ? -11.760 7.334 -9.001 1.00 96.44 198 LYS A O 1
ATOM 1641 N N . ASP A 1 199 ? -13.983 7.199 -9.270 1.00 97.50 199 ASP A N 1
ATOM 1642 C CA . ASP A 1 199 ? -14.253 7.228 -7.835 1.00 97.50 199 ASP A CA 1
ATOM 1643 C C . ASP A 1 199 ? -13.863 5.868 -7.249 1.00 97.50 199 ASP A C 1
ATOM 1645 O O . ASP A 1 199 ? -14.376 4.841 -7.688 1.00 97.50 199 ASP A O 1
ATOM 1649 N N . TYR A 1 200 ? -12.940 5.849 -6.287 1.00 97.75 200 TYR A N 1
ATOM 1650 C CA . TYR A 1 200 ? -12.455 4.606 -5.695 1.00 97.75 200 TYR A CA 1
ATOM 1651 C C . TYR A 1 200 ? -13.575 3.859 -4.944 1.00 97.75 200 TYR A C 1
ATOM 1653 O O . TYR A 1 200 ? -13.524 2.635 -4.823 1.00 97.75 200 TYR A O 1
ATOM 1661 N N . LYS A 1 201 ? -14.608 4.577 -4.471 1.00 97.44 201 LYS A N 1
ATOM 1662 C CA . LYS A 1 201 ? -15.692 4.025 -3.644 1.00 97.44 201 LYS A CA 1
ATOM 1663 C C . LYS A 1 201 ? -16.500 2.942 -4.356 1.00 97.44 201 LYS A C 1
ATOM 1665 O O . LYS A 1 201 ? -17.024 2.052 -3.694 1.00 97.44 201 LYS A O 1
ATOM 1670 N N . ILE A 1 202 ? -16.571 2.975 -5.690 1.00 97.12 202 ILE A N 1
ATOM 1671 C CA . ILE A 1 202 ? -17.305 1.970 -6.481 1.00 97.12 202 ILE A CA 1
ATOM 1672 C C . ILE A 1 202 ? -16.598 0.607 -6.526 1.00 97.12 202 ILE A C 1
ATOM 1674 O O . ILE A 1 202 ? -17.184 -0.362 -6.999 1.00 97.12 202 ILE A O 1
ATOM 1678 N N . PHE A 1 203 ? -15.344 0.538 -6.070 1.00 98.06 203 PHE A N 1
ATOM 1679 C CA . PHE A 1 203 ? -14.523 -0.676 -6.058 1.00 98.06 203 PHE A CA 1
ATOM 1680 C C . PHE A 1 203 ? -14.395 -1.300 -4.666 1.00 98.06 203 PHE A C 1
ATOM 1682 O O . PHE A 1 203 ? -13.522 -2.143 -4.454 1.00 98.06 203 PHE A O 1
ATOM 1689 N N . ALA A 1 204 ? -15.224 -0.863 -3.714 1.00 98.38 204 ALA A N 1
ATOM 1690 C CA . ALA A 1 204 ? -15.296 -1.474 -2.398 1.00 98.38 204 ALA A CA 1
ATOM 1691 C C . ALA A 1 204 ? -15.763 -2.933 -2.515 1.00 98.38 204 ALA A C 1
ATOM 1693 O O . ALA A 1 204 ? -16.790 -3.222 -3.133 1.00 98.38 204 ALA A O 1
ATOM 1694 N N . ILE A 1 205 ? -15.010 -3.841 -1.903 1.00 98.56 205 ILE A N 1
ATOM 1695 C CA . ILE A 1 205 ? -15.322 -5.266 -1.780 1.00 98.56 205 ILE A CA 1
ATOM 1696 C C . ILE A 1 205 ? -15.092 -5.719 -0.339 1.00 98.56 205 ILE A C 1
ATOM 1698 O O . ILE A 1 205 ? -14.480 -5.010 0.465 1.00 98.56 205 ILE A O 1
ATOM 1702 N N . THR A 1 206 ? -15.609 -6.897 0.003 1.00 98.75 206 THR A N 1
ATOM 1703 C CA . THR A 1 206 ? -15.340 -7.517 1.305 1.00 98.75 206 THR A CA 1
ATOM 1704 C C . THR A 1 206 ? -13.885 -7.966 1.366 1.00 98.75 206 THR A C 1
ATOM 1706 O O . THR A 1 206 ? -13.279 -8.250 0.326 1.00 98.75 206 THR A O 1
ATOM 1709 N N . VAL A 1 207 ? -13.324 -8.045 2.570 1.00 98.69 207 VAL A N 1
ATOM 1710 C CA . VAL A 1 207 ? -11.988 -8.618 2.742 1.00 98.69 207 VAL A CA 1
ATOM 1711 C C . VAL A 1 207 ? -12.002 -10.087 2.313 1.00 98.69 207 VAL A C 1
ATOM 1713 O O . VAL A 1 207 ? -11.162 -10.439 1.495 1.00 98.69 207 VAL A O 1
ATOM 1716 N N . ASP A 1 208 ? -13.027 -10.875 2.669 1.00 98.56 208 ASP A N 1
ATOM 1717 C CA . ASP A 1 208 ? -13.181 -12.271 2.202 1.00 98.56 208 ASP A CA 1
ATOM 1718 C C . ASP A 1 208 ? -13.057 -12.406 0.670 1.00 98.56 208 ASP A C 1
ATOM 1720 O O . AS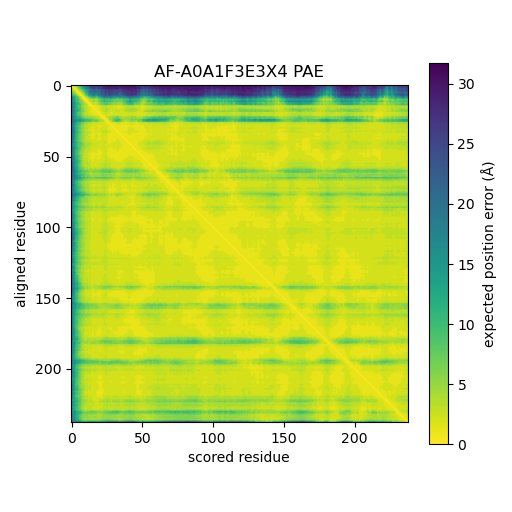P A 1 208 ? -12.484 -13.360 0.131 1.00 98.56 208 ASP A O 1
ATOM 1724 N N . SER A 1 209 ? -13.622 -11.442 -0.072 1.00 98.56 209 SER A N 1
ATOM 1725 C CA . SER A 1 209 ? -13.549 -11.429 -1.537 1.00 98.56 209 SER A CA 1
ATOM 1726 C C . SER A 1 209 ? -12.130 -11.131 -2.008 1.00 98.56 209 SER A C 1
ATOM 1728 O O . SER A 1 209 ? -11.660 -11.737 -2.969 1.00 98.56 209 SER A O 1
ATOM 1730 N N . LEU A 1 210 ? -11.436 -10.206 -1.340 1.00 98.75 210 LEU A N 1
ATOM 1731 C CA . LEU A 1 210 ? -10.048 -9.889 -1.646 1.00 98.75 210 LEU A CA 1
ATOM 1732 C C . LEU A 1 210 ? -9.115 -11.069 -1.343 1.00 98.75 210 LEU A C 1
ATOM 1734 O O . LEU A 1 210 ? -8.236 -11.371 -2.149 1.00 98.75 210 LEU A O 1
ATOM 1738 N N . GLU A 1 211 ? -9.311 -11.757 -0.225 1.00 98.38 211 GLU A N 1
ATOM 1739 C CA . GLU A 1 211 ? -8.571 -12.970 0.133 1.00 98.38 211 GLU A CA 1
ATOM 1740 C C . GLU A 1 211 ? -8.776 -14.074 -0.900 1.00 98.38 211 GLU A C 1
ATOM 1742 O O . GLU A 1 211 ? -7.817 -14.666 -1.394 1.00 98.38 211 GLU A O 1
ATOM 1747 N N . SER A 1 212 ? -10.023 -14.267 -1.338 1.00 97.75 212 SER A N 1
ATOM 1748 C CA . SER A 1 212 ? -10.357 -15.210 -2.410 1.00 97.75 212 SER A CA 1
ATOM 1749 C C . SER A 1 212 ? -9.661 -14.871 -3.736 1.00 97.75 212 SER A C 1
ATOM 1751 O O . SER A 1 212 ? -9.262 -15.775 -4.470 1.00 97.75 212 SER A O 1
ATOM 1753 N N . LEU A 1 213 ? -9.503 -13.581 -4.057 1.00 97.25 213 LEU A N 1
ATOM 1754 C CA . LEU A 1 213 ? -8.827 -13.116 -5.275 1.00 97.25 213 LEU A CA 1
ATOM 1755 C C . LEU A 1 213 ? -7.304 -13.262 -5.196 1.00 97.25 213 LEU A C 1
ATOM 1757 O O . LEU A 1 213 ? -6.667 -13.640 -6.180 1.00 97.25 213 LEU A O 1
ATOM 1761 N N . THR A 1 214 ? -6.720 -12.918 -4.050 1.00 96.88 214 THR A N 1
ATOM 1762 C CA . THR A 1 214 ? -5.266 -12.776 -3.881 1.00 96.88 214 THR A CA 1
ATOM 1763 C C . THR A 1 214 ? -4.589 -14.035 -3.346 1.00 96.88 214 THR A C 1
ATOM 1765 O O . THR A 1 214 ? -3.399 -14.239 -3.580 1.00 96.88 214 THR A O 1
ATOM 1768 N N . GLY A 1 215 ? -5.330 -14.892 -2.643 1.00 96.50 215 GLY A N 1
ATOM 1769 C CA . GLY A 1 215 ? -4.790 -16.032 -1.907 1.00 96.50 215 GLY A CA 1
ATOM 1770 C C . GLY A 1 215 ? -4.051 -15.652 -0.618 1.00 96.50 215 GLY A C 1
ATOM 1771 O O . GLY A 1 215 ? -3.386 -16.518 -0.043 1.00 96.50 215 GLY A O 1
ATOM 1772 N N . PHE A 1 216 ? -4.133 -14.388 -0.188 1.00 97.56 216 PHE A N 1
ATOM 1773 C CA . PHE A 1 216 ? -3.724 -13.958 1.148 1.00 97.56 216 PHE A CA 1
ATOM 1774 C C . PHE A 1 216 ? -4.850 -14.218 2.146 1.00 97.56 216 PHE A C 1
ATOM 1776 O O . PHE A 1 216 ? -6.014 -14.094 1.794 1.00 97.56 216 PHE A O 1
ATOM 1783 N N . ASP A 1 217 ? -4.471 -14.570 3.367 1.00 97.44 217 ASP A N 1
ATOM 1784 C CA . ASP A 1 217 ? -5.317 -14.628 4.563 1.00 97.44 217 ASP A CA 1
ATOM 1785 C C . ASP A 1 217 ? -4.761 -13.551 5.510 1.00 97.44 217 ASP A C 1
ATOM 1787 O O . ASP A 1 217 ? -3.602 -13.638 5.941 1.00 97.44 217 ASP A O 1
ATOM 1791 N N . PHE A 1 218 ? -5.494 -12.451 5.673 1.00 97.25 218 PHE A N 1
ATOM 1792 C CA . PHE A 1 218 ? -5.056 -11.236 6.357 1.00 97.25 218 PHE A CA 1
ATOM 1793 C C . PHE A 1 218 ? -5.388 -11.316 7.851 1.00 97.25 218 PHE A C 1
ATOM 1795 O O . PHE A 1 218 ? -6.442 -11.776 8.252 1.00 97.25 218 PHE A O 1
ATOM 1802 N N . LEU A 1 219 ? -4.479 -10.839 8.714 1.00 95.81 219 LEU A N 1
ATOM 1803 C CA . LEU A 1 219 ? -4.636 -10.951 10.175 1.00 95.81 219 LEU A CA 1
ATOM 1804 C C . LEU A 1 219 ? -4.963 -12.390 10.678 1.00 95.81 219 LEU A C 1
ATOM 1806 O O . LEU A 1 219 ? -5.686 -12.535 11.665 1.00 95.81 219 LEU A O 1
ATOM 1810 N N . PRO A 1 220 ? -4.333 -13.459 10.145 1.00 94.88 220 PRO A N 1
ATOM 1811 C CA . PRO A 1 220 ? -4.736 -14.864 10.353 1.00 94.88 220 PRO A CA 1
ATOM 1812 C C . PRO A 1 220 ? -4.637 -15.351 11.810 1.00 94.88 220 PRO A C 1
ATOM 1814 O O . PRO A 1 220 ? -5.112 -16.426 12.175 1.00 94.88 220 PRO A O 1
ATOM 1817 N N . LYS A 1 221 ? -3.910 -14.608 12.653 1.00 92.38 221 LYS A N 1
ATOM 1818 C CA . LYS A 1 221 ? -3.687 -14.913 14.077 1.00 92.38 221 LYS A CA 1
ATOM 1819 C C . LYS A 1 221 ? -4.633 -14.147 14.998 1.00 92.38 221 LYS A C 1
ATOM 1821 O O . LYS A 1 221 ? -4.571 -14.331 16.213 1.00 92.38 221 LYS A O 1
ATOM 1826 N N . ILE A 1 222 ? -5.450 -13.256 14.446 1.00 92.00 222 ILE A N 1
ATOM 1827 C CA . ILE A 1 222 ? -6.308 -12.368 15.211 1.00 92.00 222 ILE A CA 1
ATOM 1828 C C . ILE A 1 222 ? -7.674 -13.031 15.361 1.00 92.00 222 ILE A C 1
ATOM 1830 O O . ILE A 1 222 ? -8.442 -13.155 14.412 1.00 92.00 222 ILE A O 1
ATOM 1834 N N . GLU A 1 223 ? -7.974 -13.482 16.579 1.00 88.62 223 GLU A N 1
ATOM 1835 C CA . GLU A 1 223 ? -9.261 -14.108 16.885 1.00 88.62 223 GLU A CA 1
ATOM 1836 C C . GLU A 1 223 ? -10.424 -13.195 16.476 1.00 88.62 223 GLU A C 1
ATOM 1838 O O . GLU A 1 223 ? -10.361 -11.986 16.672 1.00 88.62 223 GLU A O 1
ATOM 1843 N N . HIS A 1 224 ? -11.495 -13.780 15.937 1.00 87.94 224 HIS A N 1
ATOM 1844 C CA . HIS A 1 224 ? -12.722 -13.096 15.511 1.00 87.94 224 HIS A CA 1
ATOM 1845 C C . HIS A 1 224 ? -12.583 -12.053 14.383 1.00 87.94 224 HIS A C 1
ATOM 1847 O O . HIS A 1 224 ? -13.591 -11.416 14.063 1.00 87.94 224 HIS A O 1
ATOM 1853 N N . VAL A 1 225 ? -11.414 -11.896 13.746 1.00 91.44 225 VAL A N 1
ATOM 1854 C CA . VAL A 1 225 ? -11.255 -10.971 12.606 1.00 91.44 225 VAL A CA 1
ATOM 1855 C C . VAL A 1 225 ? -12.215 -11.303 11.453 1.00 91.44 225 VAL A C 1
ATOM 1857 O O . VAL A 1 225 ? -12.924 -10.424 10.976 1.00 91.44 225 VAL A O 1
ATOM 1860 N N . GLU A 1 226 ? -12.420 -12.590 11.187 1.00 92.69 226 GLU A N 1
ATOM 1861 C CA . GLU A 1 226 ? -13.400 -13.153 10.240 1.00 92.69 226 GLU A CA 1
ATOM 1862 C C . GLU A 1 226 ? -14.820 -12.575 10.377 1.00 92.69 226 GLU A C 1
ATOM 1864 O O . GLU A 1 226 ? -15.606 -12.497 9.433 1.00 92.69 226 GLU A O 1
ATOM 1869 N N . THR A 1 227 ? -15.204 -12.146 11.585 1.00 92.62 227 THR A N 1
ATOM 1870 C CA . THR A 1 227 ? -16.555 -11.619 11.829 1.00 92.62 227 THR A CA 1
ATOM 1871 C C . THR A 1 227 ? -16.786 -10.236 11.224 1.00 92.62 227 THR A C 1
ATOM 1873 O O . THR A 1 227 ? -17.944 -9.840 11.058 1.00 92.62 227 THR A O 1
ATOM 1876 N N . ILE A 1 228 ? -15.712 -9.518 10.879 1.00 93.69 228 ILE A N 1
ATOM 1877 C CA . ILE A 1 228 ? -15.753 -8.177 10.288 1.00 93.69 228 ILE A CA 1
ATOM 1878 C C . ILE A 1 228 ? -15.316 -8.146 8.820 1.00 93.69 228 ILE A C 1
ATOM 1880 O O . ILE A 1 228 ? -15.351 -7.070 8.225 1.00 93.69 228 ILE A O 1
ATOM 1884 N N . GLU A 1 229 ? -14.931 -9.279 8.231 1.00 96.44 229 GLU A N 1
ATOM 1885 C CA . GLU A 1 229 ? -14.363 -9.361 6.873 1.00 96.44 229 GLU A CA 1
ATOM 1886 C C . GLU A 1 229 ? -15.417 -9.560 5.777 1.00 96.44 229 GLU A C 1
ATOM 1888 O O . GLU A 1 229 ? -15.213 -9.136 4.639 1.00 96.44 229 GLU A O 1
ATOM 1893 N N . ASN A 1 230 ? -16.605 -10.048 6.146 1.00 95.75 230 ASN A N 1
ATOM 1894 C CA . ASN A 1 230 ? -17.719 -10.355 5.239 1.00 95.75 230 ASN A CA 1
ATOM 1895 C C . ASN A 1 230 ? -18.612 -9.161 4.833 1.00 95.75 230 ASN A C 1
ATOM 1897 O O . ASN A 1 230 ? -19.651 -9.352 4.192 1.00 95.75 230 ASN A O 1
ATOM 1901 N N . ASN A 1 231 ? -18.258 -7.928 5.210 1.00 91.75 231 ASN A N 1
ATOM 1902 C CA . ASN A 1 231 ? -19.053 -6.729 4.929 1.00 91.75 231 ASN A CA 1
ATOM 1903 C C . ASN A 1 231 ? -18.173 -5.590 4.393 1.00 91.75 231 ASN A C 1
ATOM 1905 O O . ASN A 1 231 ? -17.085 -5.355 4.899 1.00 91.75 231 ASN A O 1
ATOM 1909 N N . ALA A 1 232 ? -18.670 -4.866 3.389 1.00 92.25 232 ALA A N 1
ATOM 1910 C CA . ALA A 1 232 ? -17.972 -3.776 2.707 1.00 92.25 232 ALA A CA 1
ATOM 1911 C C . ALA A 1 232 ? -18.844 -2.518 2.576 1.00 92.25 232 ALA A C 1
ATOM 1913 O O . ALA A 1 232 ? -18.955 -1.915 1.508 1.00 92.25 232 ALA A O 1
ATOM 1914 N N . ASP A 1 233 ? -19.516 -2.127 3.657 1.00 92.88 233 ASP A N 1
ATOM 1915 C CA . ASP A 1 233 ? -20.340 -0.920 3.662 1.00 92.88 233 ASP A CA 1
ATOM 1916 C C . ASP A 1 233 ? -19.478 0.347 3.759 1.00 92.88 233 ASP A C 1
ATOM 1918 O O . ASP A 1 233 ? -19.160 0.835 4.847 1.00 92.88 233 ASP A O 1
ATOM 1922 N N . ILE A 1 234 ? -19.132 0.909 2.598 1.00 94.56 234 ILE A N 1
ATOM 1923 C CA . ILE A 1 234 ? -18.381 2.166 2.473 1.00 94.56 234 ILE A CA 1
ATOM 1924 C C . ILE A 1 234 ? -19.036 3.333 3.227 1.00 94.56 234 ILE A C 1
ATOM 1926 O O . ILE A 1 234 ? -18.343 4.256 3.651 1.00 94.56 234 ILE A O 1
ATOM 1930 N N . ASN A 1 235 ? -20.353 3.303 3.463 1.00 93.50 235 ASN A N 1
ATOM 1931 C CA . ASN A 1 235 ? -21.027 4.391 4.170 1.00 93.50 235 ASN A CA 1
ATOM 1932 C C . ASN A 1 235 ? -20.639 4.464 5.645 1.00 93.50 235 ASN A C 1
ATOM 1934 O O . ASN A 1 235 ? -20.692 5.546 6.225 1.00 93.50 235 ASN A O 1
ATOM 1938 N N . LYS A 1 236 ? -20.177 3.353 6.232 1.00 92.19 236 LYS A N 1
ATOM 1939 C CA . LYS A 1 236 ? -19.637 3.319 7.599 1.00 92.19 236 LYS A CA 1
ATOM 1940 C C . LYS A 1 236 ? -18.275 3.997 7.733 1.00 92.19 236 LYS A C 1
ATOM 1942 O O . LYS A 1 236 ? -17.780 4.141 8.850 1.00 92.19 236 LYS A O 1
ATOM 1947 N N . TRP A 1 237 ? -17.655 4.371 6.618 1.00 92.12 237 TRP A N 1
ATOM 1948 C CA . TRP A 1 237 ? -16.351 5.027 6.573 1.00 92.12 237 TRP A CA 1
ATOM 1949 C C . TRP A 1 237 ? -16.457 6.535 6.285 1.00 92.12 237 TRP A C 1
ATOM 1951 O O . TRP A 1 237 ? -15.452 7.239 6.331 1.00 92.12 237 TRP A O 1
ATOM 1961 N N . ASN A 1 238 ? -17.657 7.066 6.020 1.00 74.12 238 ASN A N 1
ATOM 1962 C CA . ASN A 1 238 ? -17.861 8.499 5.768 1.00 74.12 238 ASN A CA 1
ATOM 1963 C C . ASN A 1 238 ? -17.859 9.342 7.053 1.00 74.12 238 ASN A C 1
ATOM 1965 O O . ASN A 1 238 ? -18.371 8.892 8.095 1.00 74.12 238 ASN A O 1
#

Solvent-accessible surface area (backbone atoms only — not comparable to full-atom values): 12986 Å² total; per-residue (Å²): 131,85,78,78,72,64,98,79,78,73,78,87,72,90,52,63,82,61,40,57,63,45,60,90,73,91,56,56,73,48,80,58,88,57,39,35,33,30,42,34,71,92,41,30,23,33,58,34,34,38,32,67,42,34,28,64,41,62,75,46,54,71,45,76,90,75,88,63,70,36,62,41,86,84,46,91,70,79,52,37,49,74,70,27,46,58,91,60,76,39,38,84,26,58,56,56,52,50,79,75,26,15,52,34,62,61,34,25,56,57,35,31,24,23,52,35,27,43,59,24,26,54,38,19,43,75,39,24,49,43,53,49,56,53,49,51,54,52,42,17,58,76,45,53,33,28,43,38,37,23,26,57,38,42,87,88,56,83,51,58,35,48,88,76,46,34,40,36,36,45,26,36,39,37,41,39,32,39,65,26,86,94,63,67,44,34,36,16,36,63,42,71,52,37,83,52,70,53,73,54,76,83,34,52,34,24,36,57,57,49,27,70,74,69,56,42,40,73,34,72,74,46,77,74,50,75,80,32,23,81,42,42,66,65,73,81,67,111

pLDDT: mean 94.42, std 9.83, range [36.03, 98.94]

Foldseek 3Di:
DPDDDPPDDAFDDDDQVLKDWDFPDDADWDDFPFKIFGFDLVQLETQKIKGKFFLVLLVQQAADQDLPQAADPRHPDTHDGPQQVVVQQFDFAFQDDLSSRSNDNRSSVVSSHRRRGAGFHPQCRVAQVVVVVVLVSVLNNVAGMKMKMKRAAAPPFPQATDPSRNTHGQWMKMKIWRSGPPDIAIWMFIGGRDNHHDHRLVRIDFQVVVCVRSVIDTRVNTPPPVVRRHDGPCVVSD

Radius of gyration: 17.16 Å; Cα contacts (8 Å, |Δi|>4): 514; chains: 1; bounding box: 47×37×46 Å

Mean predicted aligned error: 3.98 Å

Nearest PDB structures (foldseek):
  5gkc-assembly1_A  TM=8.667E-01  e=4.532E-21  Caenorhabditis elegans
  1zm8-assembly1_A  TM=9.156E-01  e=1.001E-19  Anabaena sp.
  6iid-assembly2_D  TM=9.006E-01  e=4.424E-19  Homo sapiens
  7r6t-assembly1_D  TM=8.909E-01  e=6.029E-19  Homo sapiens
  5t40-assembly1_B  TM=8.328E-01  e=5.068E-20  Homo sapiens

Secondary structure (DSSP, 8-state):
-PPPPPTT------SGGGGPPB-S---EEEE-SSEEEEEEGGGTEEEEEEEEEEHHHHHT--PPP----B--TTSSS----HHHHTTSS-EEEESS-TTTTTT-HHHHHHTTBGGGEEEE-HHIIIIIIHHHHHHHHHHHHHSSEEEEEEEEE-TT---EETTTTEEPPSEEEEEEEE--SS--EEEEEEEE--S----GGGGEE-HHHHHHHH--BSSTTSTTGGGGTS---GGGG-

Sequence (238 aa):
MKADLPINFVLKISKIEDGLPKTKFTHQIVKYEGFQLSYNEENEQADWTAYILTKQMIKNSTAKRKDNFREDKNIITETANNNDYKKSGFDRGHLVPAADMKWSENAMDETFFMSNMSPQYPDFNRKTWKNLEEDIRNWASKNDSLYIFTGPYFGNSTTTIGKNEVKVPEYFFKAIYDISYPEYKSIAFFIKNENSAKDYKIFAITVDSLESLTGFDFLPKIEHVETIENNADINKWN